Protein 6SYM (pdb70)

GO terms:
  GO:0005829 cytosol (C, IDA)
  GO:0033743 peptide-methionine (R)-S-oxide reductase activity (F, IDA)
  GO:0033745 L-methionine (R)-S-oxide reductase activity (F, IDA)
  GO:0030091 protein repair (P, IDA)
  GO:0006979 response to oxidative stress (P, IGI)
  GO:0030091 protein repair (P, IMP)
  GO:0046686 response to cadmium ion (P, IMP)
  GO:0005506 iron ion binding (F, IDA)
  GO:0008270 zinc ion binding (F, IDA)

Nearest PDB structures (foldseek):
  6sym-assembly2_B  TM=1.002E+00  e=1.057E-27  Escherichia coli K-12
  3cxk-assembly1_A  TM=9.889E-01  e=3.267E-19  unclassified
  6qa0-assembly1_B  TM=9.808E-01  e=1.730E-17  Homo sapiens
  1l1d-assembly2_B  TM=9.786E-01  e=9.085E-17  Neisseria gonorrhoeae
  3hcg-assembly1_D  TM=9.586E-01  e=5.331E-17  Neisseria meningitidis serogroup A

B-factor: mean 38.81, std 15.45, range [18.13, 108.22]

Structure (mmCIF, N/CA/C/O backbone):
data_6SYM
#
_entry.id   6SYM
#
_cell.length_a   53.390
_cell.length_b   56.270
_cell.length_c   85.610
_cell.angle_alpha   90.000
_cell.angle_beta   90.000
_cell.angle_gamma   90.000
#
_symmetry.space_group_name_H-M   'P 21 21 21'
#
loop_
_entity.id
_entity.type
_entity.pdbx_description
1 polymer 'Peptide methionine sulfoxide reductase MsrB'
2 non-polymer 'ZINC ION'
3 water water
#
loop_
_atom_site.group_PDB
_atom_site.id
_atom_site.type_symbol
_atom_site.label_atom_id
_atom_site.label_alt_id
_atom_site.label_comp_id
_atom_site.label_asym_id
_atom_site.label_entity_id
_atom_site.label_seq_id
_atom_site.pdbx_PDB_ins_code
_atom_site.Cartn_x
_atom_site.Cartn_y
_atom_site.Cartn_z
_atom_site.occupancy
_atom_site.B_iso_or_equiv
_atom_site.auth_seq_id
_atom_site.auth_comp_id
_atom_site.auth_asym_id
_atom_site.auth_atom_id
_atom_site.pdbx_PDB_model_num
ATOM 1 N N . ASN A 1 3 ? -19.113 -3.582 17.730 1.00 68.24 3 ASN A N 1
ATOM 2 C CA . ASN A 1 3 ? -19.357 -5.027 17.877 1.00 67.37 3 ASN A CA 1
ATOM 3 C C . ASN A 1 3 ? -20.846 -5.263 18.153 1.00 73.77 3 ASN A C 1
ATOM 4 O O . ASN A 1 3 ? -21.532 -4.391 18.684 1.00 75.47 3 ASN A O 1
ATOM 7 N N . LYS A 1 4 ? -21.342 -6.448 17.781 1.00 78.03 4 LYS A N 1
ATOM 8 C CA . LYS A 1 4 ? -22.743 -6.785 18.006 1.00 83.21 4 LYS A CA 1
ATOM 9 C C . LYS A 1 4 ? -22.895 -7.373 19.407 1.00 85.45 4 LYS A C 1
ATOM 10 O O . LYS A 1 4 ? -23.772 -6.940 20.160 1.00 86.90 4 LYS A O 1
ATOM 29 N N . PRO A 1 5 ? -22.074 -8.352 19.797 1.00 85.87 5 PRO A N 1
ATOM 30 C CA . PRO A 1 5 ? -22.107 -8.827 21.183 1.00 85.28 5 PRO A CA 1
ATOM 31 C C . PRO A 1 5 ? -21.276 -7.924 22.086 1.00 79.44 5 PRO A C 1
ATOM 32 O O . PRO A 1 5 ? -20.518 -7.061 21.633 1.00 80.97 5 PRO A O 1
ATOM 43 N N . SER A 1 6 ? -21.427 -8.147 23.386 1.00 69.96 6 SER A N 1
ATOM 44 C CA . SER A 1 6 ? -20.641 -7.412 24.360 1.00 67.74 6 SER A CA 1
ATOM 45 C C . SER A 1 6 ? -19.161 -7.752 24.200 1.00 68.38 6 SER A C 1
ATOM 46 O O . SER A 1 6 ? -18.790 -8.815 23.684 1.00 61.69 6 SER A O 1
ATOM 54 N N . ALA A 1 7 ? -18.303 -6.825 24.644 1.00 80.96 7 ALA A N 1
ATOM 55 C CA . ALA A 1 7 ? -16.864 -7.082 24.614 1.00 85.47 7 ALA A CA 1
ATOM 56 C C . ALA A 1 7 ? -16.492 -8.275 25.484 1.00 85.06 7 ALA A C 1
ATOM 57 O O . ALA A 1 7 ? -15.481 -8.940 25.221 1.00 86.95 7 ALA A O 1
ATOM 64 N N . GLU A 1 8 ? -17.300 -8.566 26.514 1.00 77.88 8 GLU A N 1
ATOM 65 C CA . GLU A 1 8 ? -17.031 -9.714 27.368 1.00 71.42 8 GLU A CA 1
ATOM 66 C C . GLU A 1 8 ? -17.356 -11.020 26.657 1.00 68.27 8 GLU A C 1
ATOM 67 O O . GLU A 1 8 ? -16.581 -11.987 26.736 1.00 66.57 8 GLU A O 1
ATOM 71 N N . GLU A 1 9 ? -18.497 -11.071 25.960 1.00 70.45 9 GLU A N 1
ATOM 72 C CA . GLU A 1 9 ? -18.855 -12.279 25.219 1.00 68.20 9 GLU A CA 1
ATOM 73 C C . GLU A 1 9 ? -17.856 -12.559 24.103 1.00 63.02 9 GLU A C 1
ATOM 74 O O . GLU A 1 9 ? -17.538 -13.722 23.818 1.00 63.00 9 GLU A O 1
ATOM 78 N N . LEU A 1 10 ? -17.346 -11.504 23.461 1.00 56.69 10 LEU A N 1
ATOM 79 C CA . LEU A 1 10 ? -16.392 -11.692 22.376 1.00 52.99 10 LEU A CA 1
ATOM 80 C C . LEU A 1 10 ? -15.090 -12.297 22.882 1.00 52.86 10 LEU A C 1
ATOM 81 O O . LEU A 1 10 ? -14.578 -13.271 22.309 1.00 48.90 10 LEU A O 1
ATOM 97 N N . LYS A 1 11 ? -14.537 -11.730 23.951 1.00 62.50 11 LYS A N 1
ATOM 98 C CA . LYS A 1 11 ? -13.286 -12.242 24.500 1.00 68.20 11 LYS A CA 1
ATOM 99 C C . LYS A 1 11 ? -13.399 -13.712 24.901 1.00 68.02 11 LYS A C 1
ATOM 100 O O . LYS A 1 11 ? -12.405 -14.445 24.842 1.00 67.23 11 LYS A O 1
ATOM 119 N N . LYS A 1 12 ? -14.595 -14.163 25.292 1.00 66.29 12 LYS A N 1
ATOM 120 C CA . LYS A 1 12 ? -14.772 -15.530 25.755 1.00 63.20 12 LYS A CA 1
ATOM 121 C C . LYS A 1 12 ? -15.119 -16.493 24.632 1.00 60.07 12 LYS A C 1
ATOM 122 O O . LYS A 1 12 ? -14.862 -17.694 24.760 1.00 61.33 12 LYS A O 1
ATOM 126 N N . ASN A 1 13 ? -15.704 -16.004 23.541 1.00 57.53 13 ASN A N 1
ATOM 127 C CA . ASN A 1 13 ? -16.111 -16.870 22.447 1.00 55.10 13 ASN A CA 1
ATOM 128 C C . ASN A 1 13 ? -15.151 -16.862 21.279 1.00 49.74 13 ASN A C 1
ATOM 129 O O . ASN A 1 13 ? -15.131 -17.831 20.510 1.00 49.90 13 ASN A O 1
ATOM 140 N N . LEU A 1 14 ? -14.355 -15.811 21.116 1.00 43.91 14 LEU A N 1
ATOM 141 C CA . LEU A 1 14 ? -13.428 -15.737 19.999 1.00 40.50 14 LEU A CA 1
ATOM 142 C C . LEU A 1 14 ? -12.116 -16.421 20.352 1.00 38.82 14 LEU A C 1
ATOM 143 O O . LEU A 1 14 ? -11.647 -16.330 21.475 1.00 40.48 14 LEU A O 1
ATOM 159 N N . SER A 1 15 ? -11.512 -17.081 19.358 1.00 37.86 15 SER A N 1
ATOM 160 C CA . SER A 1 15 ? -10.167 -17.561 19.495 1.00 36.51 15 SER A CA 1
ATOM 161 C C . SER A 1 15 ? -9.232 -16.369 19.698 1.00 36.39 15 SER A C 1
ATOM 162 O O . SER A 1 15 ? -9.582 -15.212 19.437 1.00 36.63 15 SER A O 1
ATOM 170 N N . GLU A 1 16 ? -8.023 -16.668 20.122 1.00 27.36 16 GLU A N 1
ATOM 171 C CA . GLU A 1 16 ? -7.029 -15.602 20.281 1.00 30.23 16 GLU A CA 1
ATOM 172 C C . GLU A 1 16 ? -6.754 -14.897 18.934 1.00 25.71 16 GLU A C 1
ATOM 173 O O . GLU A 1 16 ? -6.650 -13.657 18.862 1.00 24.73 16 GLU A O 1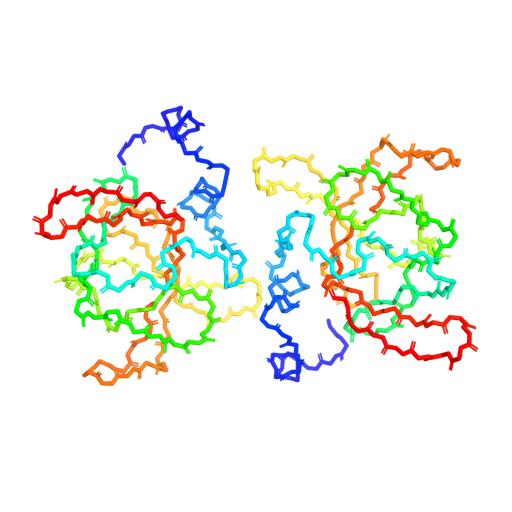
ATOM 185 N N . MET A 1 17 ? -6.621 -15.646 17.857 1.00 24.64 17 MET A N 1
ATOM 186 C CA . MET A 1 17 ? -6.425 -15.049 16.557 1.00 24.21 17 MET A CA 1
ATOM 187 C C . MET A 1 17 ? -7.615 -14.210 16.101 1.00 23.90 17 MET A C 1
ATOM 188 O O . MET A 1 17 ? -7.421 -13.130 15.522 1.00 24.14 17 MET A O 1
ATOM 202 N N . GLN A 1 18 ? -8.842 -14.659 16.388 1.00 24.16 18 GLN A N 1
ATOM 203 C CA . GLN A 1 18 ? -10.010 -13.951 15.896 1.00 25.09 18 GLN A CA 1
ATOM 204 C C . GLN A 1 18 ? -10.181 -12.629 16.644 1.00 24.46 18 GLN A C 1
ATOM 205 O O . GLN A 1 18 ? -10.565 -11.608 16.042 1.00 23.87 18 GLN A O 1
ATOM 219 N N . PHE A 1 19 ? -9.907 -12.618 17.933 1.00 25.95 19 PHE A N 1
ATOM 220 C CA . PHE A 1 19 ? -9.960 -11.354 18.692 1.00 27.18 19 PHE A CA 1
ATOM 221 C C . PHE A 1 19 ? -8.861 -10.405 18.217 1.00 26.19 19 PHE A C 1
ATOM 222 O O . PHE A 1 19 ? -9.098 -9.217 17.984 1.00 25.66 19 PHE A O 1
ATOM 239 N N . TYR A 1 20 ? -7.647 -10.929 18.036 1.00 25.70 20 TYR A N 1
ATOM 240 C CA . TYR A 1 20 ? -6.526 -10.124 17.573 1.00 24.85 20 TYR A CA 1
ATOM 241 C C . TYR A 1 20 ? -6.830 -9.422 16.260 1.00 22.66 20 TYR A C 1
ATOM 242 O O . TYR A 1 20 ? -6.559 -8.210 16.120 1.00 23.00 20 TYR A O 1
ATOM 260 N N . VAL A 1 21 ? -7.366 -10.138 15.297 1.00 22.48 21 VAL A N 1
ATOM 261 C CA . VAL A 1 21 ? -7.689 -9.593 13.975 1.00 23.39 21 VAL A CA 1
ATOM 262 C C . VAL A 1 21 ? -8.865 -8.623 14.057 1.00 23.23 21 VAL A C 1
ATOM 263 O O . VAL A 1 21 ? -8.749 -7.461 13.690 1.00 23.04 21 VAL A O 1
ATOM 276 N N . THR A 1 22 ? -10.020 -9.097 14.528 1.00 23.48 22 THR A N 1
ATOM 277 C CA . THR A 1 22 ? -11.231 -8.296 14.357 1.00 24.38 22 THR A CA 1
ATOM 278 C C . THR A 1 22 ? -11.310 -7.144 15.350 1.00 25.64 22 THR A C 1
ATOM 279 O O . THR A 1 22 ? -11.921 -6.098 15.020 1.00 26.19 22 THR A O 1
ATOM 290 N N . GLN A 1 23 ? -10.729 -7.287 16.525 1.00 26.38 23 GLN A N 1
ATOM 291 C CA . GLN A 1 23 ? -10.877 -6.298 17.595 1.00 28.12 23 GLN A CA 1
ATOM 292 C C . GLN A 1 23 ? -9.634 -5.465 17.789 1.00 29.37 23 GLN A C 1
ATOM 293 O O . GLN A 1 23 ? -9.742 -4.323 18.238 1.00 32.75 23 GLN A O 1
ATOM 307 N N . ASN A 1 24 ? -8.462 -6.004 17.485 1.00 26.86 24 ASN A N 1
ATOM 308 C CA . ASN A 1 24 ? -7.196 -5.332 17.748 1.00 27.86 24 ASN A CA 1
ATOM 309 C C . ASN A 1 24 ? -6.476 -4.944 16.457 1.00 26.98 24 ASN A C 1
ATOM 310 O O . ASN A 1 24 ? -5.262 -4.693 16.483 1.00 26.31 24 ASN A O 1
ATOM 321 N N . HIS A 1 25 ? -7.188 -4.943 15.334 1.00 30.59 25 HIS A N 1
ATOM 322 C CA A HIS A 1 25 ? -6.624 -4.438 14.084 0.58 31.38 25 HIS A CA 1
ATOM 323 C CA B HIS A 1 25 ? -6.669 -4.483 14.045 0.42 31.37 25 HIS A CA 1
ATOM 324 C C . HIS A 1 25 ? -5.444 -5.284 13.615 1.00 28.10 25 HIS A C 1
ATOM 325 O O . HIS A 1 25 ? -4.538 -4.789 12.971 1.00 27.30 25 HIS A O 1
ATOM 352 N N . GLY A 1 26 ? -5.440 -6.552 13.942 1.00 24.54 26 GLY A N 1
ATOM 353 C CA . GLY A 1 26 ? -4.368 -7.443 13.577 1.00 23.63 26 GLY A CA 1
ATOM 354 C C . GLY A 1 26 ? -4.525 -8.067 12.205 1.00 25.35 26 GLY A C 1
ATOM 355 O O . GLY A 1 26 ? -5.568 -7.992 11.527 1.00 26.08 26 GLY A O 1
ATOM 359 N N . THR A 1 27 ? -3.441 -8.696 11.735 1.00 27.48 27 THR A N 1
ATOM 360 C CA . THR A 1 27 ? -3.401 -9.408 10.463 1.00 27.09 27 THR A CA 1
ATOM 361 C C . THR A 1 27 ? -2.981 -10.836 10.737 1.00 25.06 27 THR A C 1
ATOM 362 O O . THR A 1 27 ? -1.935 -11.066 11.364 1.00 24.77 27 THR A O 1
ATOM 373 N N . GLU A 1 28 ? -3.782 -11.800 10.296 1.00 23.48 28 GLU A N 1
ATOM 374 C CA . GLU A 1 28 ? -3.393 -13.205 10.427 1.00 23.18 28 GLU A CA 1
ATOM 375 C C . GLU A 1 28 ? -2.201 -13.490 9.535 1.00 24.16 28 GLU A C 1
ATOM 376 O O . GLU A 1 28 ? -2.017 -12.840 8.502 1.00 25.12 28 GLU A O 1
ATOM 388 N N . PRO A 1 29 ? -1.366 -14.464 9.899 1.00 25.04 29 PRO A N 1
ATOM 389 C CA . PRO A 1 29 ? -0.144 -14.708 9.126 1.00 25.54 29 PRO A CA 1
ATOM 390 C C . PRO A 1 29 ? -0.467 -15.076 7.687 1.00 25.59 29 PRO A C 1
ATOM 391 O O . PRO A 1 29 ? -1.398 -15.854 7.407 1.00 24.63 29 PRO A O 1
ATOM 402 N N . PRO A 1 30 ? 0.294 -14.566 6.731 1.00 24.82 30 PRO A N 1
ATOM 403 C CA . PRO A 1 30 ? 0.002 -14.804 5.335 1.00 24.79 30 PRO A CA 1
ATOM 404 C C . PRO A 1 30 ? 0.010 -16.296 4.989 1.00 24.12 30 PRO A C 1
ATOM 405 O O . PRO A 1 30 ? 0.785 -17.075 5.539 1.00 24.24 30 PRO A O 1
ATOM 416 N N . PHE A 1 31 ? -0.915 -16.666 4.138 1.00 24.56 31 PHE A N 1
ATOM 417 C CA . PHE A 1 31 ? -1.074 -18.006 3.607 1.00 24.66 31 PHE A CA 1
ATOM 418 C C . PHE A 1 31 ? -1.466 -19.032 4.630 1.00 27.73 31 PHE A C 1
ATOM 419 O O . PHE A 1 31 ? -1.263 -20.228 4.394 1.00 31.81 31 PHE A O 1
ATOM 436 N N . THR A 1 32 ? -2.036 -18.612 5.791 1.00 24.79 32 THR A N 1
ATOM 437 C CA . THR A 1 32 ? -2.444 -19.570 6.806 1.00 25.44 32 THR A CA 1
ATOM 438 C C . THR A 1 32 ? -3.925 -19.622 7.043 1.00 23.80 32 THR A C 1
ATOM 439 O O . THR A 1 32 ? -4.390 -20.494 7.789 1.00 24.33 32 THR A O 1
ATOM 450 N N . GLY A 1 33 ? -4.684 -18.740 6.397 1.00 23.47 33 GLY A N 1
ATOM 451 C CA . GLY A 1 33 ? -6.096 -18.675 6.717 1.00 24.68 33 GLY A CA 1
ATOM 452 C C . GLY A 1 33 ? -6.828 -19.948 6.321 1.00 24.83 33 GLY A C 1
ATOM 453 O O . GLY A 1 33 ? -6.623 -20.482 5.237 1.00 24.89 33 GLY A O 1
ATOM 457 N N . ARG A 1 34 ? -7.754 -20.364 7.192 1.00 24.29 34 ARG A N 1
ATOM 458 C CA . ARG A 1 34 ? -8.537 -21.566 6.939 1.00 24.62 34 ARG A CA 1
ATOM 459 C C . ARG A 1 34 ? -9.309 -21.490 5.618 1.00 25.04 34 ARG A C 1
ATOM 460 O O . ARG A 1 34 ? -9.500 -22.531 4.942 1.00 25.72 34 ARG A O 1
ATOM 481 N N . LEU A 1 35 ? -9.903 -20.321 5.314 1.00 23.38 35 LEU A N 1
ATOM 482 C CA . LEU A 1 35 ? -10.699 -20.171 4.115 1.00 23.85 35 LEU A CA 1
ATOM 483 C C . LEU A 1 35 ? -9.933 -19.671 2.903 1.00 23.57 35 LEU A C 1
ATOM 484 O O . LEU A 1 35 ? -10.526 -19.399 1.871 1.00 24.54 35 LEU A O 1
ATOM 500 N N . LEU A 1 36 ? -8.590 -19.595 2.971 1.00 24.72 36 LEU A N 1
ATOM 501 C CA . LEU A 1 36 ? -7.802 -19.093 1.858 1.00 25.90 36 LEU A CA 1
ATOM 502 C C . LEU A 1 36 ? -8.194 -19.758 0.524 1.00 28.13 36 LEU A C 1
ATOM 503 O O . LEU A 1 36 ? -8.416 -19.083 -0.485 1.00 29.49 36 LEU A O 1
ATOM 519 N N . HIS A 1 37 ? -8.266 -21.093 0.494 1.00 28.31 37 HIS A N 1
ATOM 520 C CA . HIS A 1 37 ? -8.487 -21.816 -0.752 1.00 29.69 37 HIS A CA 1
ATOM 521 C C . HIS A 1 37 ? -9.841 -22.485 -0.794 1.00 30.11 37 HIS A C 1
ATOM 522 O O . HIS A 1 37 ? -10.008 -23.452 -1.538 1.00 30.88 37 HIS A O 1
ATOM 536 N N . ASN A 1 38 ? -10.829 -21.944 -0.046 1.00 29.88 38 ASN A N 1
ATOM 537 C CA . ASN A 1 38 ? -12.177 -22.451 -0.137 1.00 29.17 38 ASN A CA 1
ATOM 538 C C . ASN A 1 38 ? -12.757 -22.085 -1.497 1.00 29.59 38 ASN A C 1
ATOM 539 O O . ASN A 1 38 ? -12.661 -20.926 -1.942 1.00 29.73 38 ASN A O 1
ATOM 550 N N . LYS A 1 39 ? -13.388 -23.081 -2.147 1.00 28.96 39 LYS A N 1
ATOM 551 C CA . LYS A 1 39 ? -14.044 -22.857 -3.438 1.00 31.98 39 LYS A CA 1
ATOM 552 C C . LYS A 1 39 ? -15.543 -23.182 -3.414 1.00 29.99 39 LYS A C 1
ATOM 553 O O . LYS A 1 39 ? -16.196 -23.126 -4.467 1.00 30.34 39 LYS A O 1
ATOM 572 N N . ARG A 1 40 ? -16.090 -23.518 -2.250 1.00 29.49 40 ARG A N 1
ATOM 573 C CA . ARG A 1 40 ? -17.483 -23.927 -2.192 1.00 29.03 40 ARG A CA 1
ATOM 574 C C . ARG A 1 40 ? -18.396 -22.724 -2.338 1.00 27.84 40 ARG A C 1
ATOM 575 O O . ARG A 1 40 ? -18.071 -21.603 -1.919 1.00 28.49 40 ARG A O 1
ATOM 596 N N . ASP A 1 41 ? -19.575 -22.980 -2.903 1.00 27.01 41 ASP A N 1
ATOM 597 C CA . ASP A 1 41 ? -20.581 -21.914 -3.014 1.00 27.17 41 ASP A CA 1
ATOM 598 C C . ASP A 1 41 ? -21.148 -21.564 -1.647 1.00 24.95 41 ASP A C 1
ATOM 599 O O . ASP A 1 41 ? -21.426 -22.427 -0.820 1.00 24.82 41 ASP A O 1
ATOM 608 N N . GLY A 1 42 ? -21.294 -20.263 -1.386 1.00 24.12 42 GLY A N 1
ATOM 609 C CA . GLY A 1 42 ? -21.815 -19.817 -0.135 1.00 24.12 42 GLY A CA 1
ATOM 610 C C . GLY A 1 42 ? -21.473 -18.341 0.103 1.00 23.74 42 GLY A C 1
ATOM 611 O O . GLY A 1 42 ? -20.982 -17.663 -0.783 1.00 23.29 42 GLY A O 1
ATOM 615 N N . VAL A 1 43 ? -21.751 -17.916 1.300 1.00 23.56 43 VAL A N 1
ATOM 616 C CA . VAL A 1 43 ? -21.624 -16.501 1.686 1.00 22.68 43 VAL A CA 1
ATOM 617 C C . VAL A 1 43 ? -20.648 -16.388 2.819 1.00 21.21 43 VAL A C 1
ATOM 618 O O . VAL A 1 43 ? -20.674 -17.140 3.805 1.00 20.61 43 VAL A O 1
ATOM 631 N N . TYR A 1 44 ? -19.763 -15.374 2.731 1.00 21.47 44 TYR A N 1
ATOM 632 C CA . TYR A 1 44 ? -18.827 -15.034 3.773 1.00 21.50 44 TYR A CA 1
ATOM 633 C C . TYR A 1 44 ? -19.432 -13.877 4.579 1.00 21.71 44 TYR A C 1
ATOM 634 O O . TYR A 1 44 ? -19.658 -12.792 4.006 1.00 21.78 44 TYR A O 1
ATOM 652 N N . HIS A 1 45 ? -19.794 -14.182 5.830 1.00 22.68 45 HIS A N 1
ATOM 653 C CA . HIS A 1 45 ? -20.390 -13.249 6.764 1.00 23.03 45 HIS A CA 1
ATOM 654 C C . HIS A 1 45 ? -19.365 -12.704 7.726 1.00 23.35 45 HIS A C 1
ATOM 655 O O . HIS A 1 45 ? -18.319 -13.330 7.976 1.00 22.16 45 HIS A O 1
ATOM 669 N N . CYS A 1 46 ? -19.702 -11.560 8.343 1.00 24.15 46 CYS A N 1
ATOM 670 C CA . CYS A 1 46 ? -18.867 -11.059 9.429 1.00 25.17 46 CYS A CA 1
ATOM 671 C C . CYS A 1 46 ? -18.889 -12.039 10.592 1.00 23.58 46 CYS A C 1
ATOM 672 O O . CYS A 1 46 ? -19.984 -12.460 11.052 1.00 23.72 46 CYS A O 1
ATOM 679 N N . LEU A 1 47 ? -17.730 -12.462 11.027 1.00 24.09 47 LEU A N 1
ATOM 680 C CA . LEU A 1 47 ? -17.669 -13.370 12.175 1.00 26.27 47 LEU A CA 1
ATOM 681 C C . LEU A 1 47 ? -18.380 -12.814 13.391 1.00 27.61 47 LEU A C 1
ATOM 682 O O . LEU A 1 47 ? -19.024 -13.554 14.169 1.00 28.69 47 LEU A O 1
ATOM 698 N N . ILE A 1 48 ? -18.313 -11.497 13.592 1.00 28.62 48 ILE A N 1
ATOM 699 C CA . ILE A 1 48 ? -18.798 -10.920 14.832 1.00 29.07 48 ILE A CA 1
ATOM 700 C C . ILE A 1 48 ? -20.311 -10.761 14.821 1.00 30.25 48 ILE A C 1
ATOM 701 O O . ILE A 1 48 ? -20.985 -11.195 15.756 1.00 32.59 48 ILE A O 1
ATOM 717 N N . CYS A 1 49 ? -20.857 -10.149 13.757 1.00 28.47 49 CYS A N 1
ATOM 718 C CA . CYS A 1 49 ? -22.289 -9.794 13.752 1.00 28.48 49 CYS A CA 1
ATOM 719 C C . CYS A 1 49 ? -23.116 -10.569 12.732 1.00 28.58 49 CYS A C 1
ATOM 720 O O . CYS A 1 49 ? -24.351 -10.478 12.763 1.00 28.27 49 CYS A O 1
ATOM 727 N N . ASP A 1 50 ? -22.481 -11.354 11.848 1.00 27.59 50 ASP A N 1
ATOM 728 C CA . ASP A 1 50 ? -23.140 -12.240 10.872 1.00 26.31 50 ASP A CA 1
ATOM 729 C C . ASP A 1 50 ? -23.727 -11.480 9.695 1.00 24.08 50 ASP A C 1
ATOM 730 O O . ASP 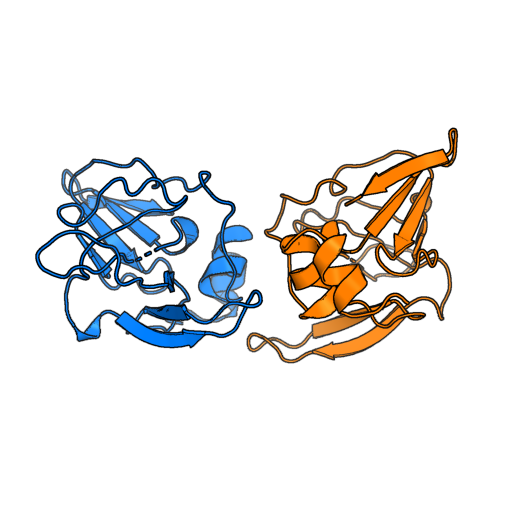A 1 50 ? -24.517 -12.064 8.828 1.00 22.40 50 ASP A O 1
ATOM 739 N N . ALA A 1 51 ? -23.423 -10.194 9.569 1.00 24.91 51 ALA A N 1
ATOM 740 C CA . ALA A 1 51 ? -23.822 -9.492 8.379 1.00 25.08 51 ALA A CA 1
ATOM 741 C C . ALA A 1 51 ? -23.177 -10.131 7.150 1.00 22.67 51 ALA A C 1
ATOM 742 O O . ALA A 1 51 ? -21.982 -10.479 7.185 1.00 21.94 51 ALA A O 1
ATOM 749 N N . PRO A 1 52 ? -23.876 -10.279 6.049 1.00 23.76 52 PRO A N 1
ATOM 750 C CA . PRO A 1 52 ? -23.215 -10.755 4.817 1.00 23.88 52 PRO A CA 1
ATOM 751 C C . PRO A 1 52 ? -22.206 -9.716 4.311 1.00 22.61 52 PRO A C 1
ATOM 752 O O . PRO A 1 52 ? -22.453 -8.517 4.306 1.00 23.72 52 PRO A O 1
ATOM 763 N N . LEU A 1 53 ? -21.060 -10.194 3.866 1.00 20.29 53 LEU A N 1
ATOM 764 C CA . LEU A 1 53 ? -19.998 -9.321 3.385 1.00 20.48 53 LEU A CA 1
ATOM 765 C C . LEU A 1 53 ? -19.605 -9.615 1.958 1.00 20.69 53 LEU A C 1
ATOM 766 O O . LEU A 1 53 ? -19.542 -8.677 1.148 1.00 19.83 53 LEU A O 1
ATOM 782 N N . PHE A 1 54 ? -19.322 -10.919 1.604 1.00 21.90 54 PHE A N 1
ATOM 783 C CA . PHE A 1 54 ? -18.865 -11.295 0.287 1.00 21.56 54 PHE A CA 1
ATOM 784 C C . PHE A 1 54 ? -19.461 -12.620 -0.123 1.00 21.82 54 PHE A C 1
ATOM 785 O O . PHE A 1 54 ? -19.600 -13.516 0.756 1.00 22.26 54 PHE A O 1
ATOM 802 N N . HIS A 1 55 ? -19.856 -12.712 -1.378 1.00 21.65 55 HIS A N 1
ATOM 803 C CA . HIS A 1 55 ? -20.328 -13.992 -1.927 1.00 22.45 55 HIS A CA 1
ATOM 804 C C . HIS A 1 55 ? -19.146 -14.759 -2.555 1.00 22.55 55 HIS A C 1
ATOM 805 O O . HIS A 1 55 ? -18.201 -14.162 -3.089 1.00 23.08 55 HIS A O 1
ATOM 819 N N . SER A 1 56 ? -19.212 -16.069 -2.497 1.00 23.01 56 SER A N 1
ATOM 820 C CA . SER A 1 56 ? -18.174 -16.913 -3.098 1.00 22.54 56 SER A CA 1
ATOM 821 C C . SER A 1 56 ? -17.882 -16.620 -4.575 1.00 24.73 56 SER A C 1
ATOM 822 O O . SER A 1 56 ? -16.748 -16.803 -5.030 1.00 25.88 56 SER A O 1
ATOM 830 N N A GLN A 1 57 ? -18.877 -16.212 -5.345 0.64 24.97 57 GLN A N 1
ATOM 831 N N B GLN A 1 57 ? -18.868 -16.209 -5.352 0.36 25.08 57 GLN A N 1
ATOM 832 C CA A GLN A 1 57 ? -18.683 -15.931 -6.761 0.64 26.34 57 GLN A CA 1
ATOM 833 C CA B GLN A 1 57 ? -18.611 -15.980 -6.767 0.36 26.51 57 GLN A CA 1
ATOM 834 C C A GLN A 1 57 ? -17.696 -14.792 -7.001 0.64 28.26 57 GLN A C 1
ATOM 835 C C B GLN A 1 57 ? -17.703 -14.777 -7.013 0.36 28.19 57 GLN A C 1
ATOM 836 O O A GLN A 1 57 ? -17.071 -14.742 -8.073 0.64 29.39 57 GLN A O 1
ATOM 837 O O B GLN A 1 57 ? -17.166 -14.649 -8.124 0.36 29.43 57 GLN A O 1
ATOM 864 N N . THR A 1 58 ? -17.492 -13.915 -5.996 1.00 26.63 58 THR A N 1
ATOM 865 C CA . THR A 1 58 ? -16.528 -12.812 -6.157 1.00 26.67 58 THR A CA 1
ATOM 866 C C . THR A 1 58 ? -15.148 -13.147 -5.628 1.00 25.01 58 THR A C 1
ATOM 867 O O . THR A 1 58 ? -14.257 -12.329 -5.779 1.00 25.59 58 THR A O 1
ATOM 879 N N . LYS A 1 59 ? -14.965 -14.317 -5.054 1.00 24.71 59 LYS A N 1
ATOM 880 C CA . LYS A 1 59 ? -13.673 -14.760 -4.532 1.00 25.35 59 LYS A CA 1
ATOM 881 C C . LYS A 1 59 ? -12.771 -15.257 -5.658 1.00 26.43 59 LYS A C 1
ATOM 882 O O . LYS A 1 59 ? -13.239 -15.884 -6.635 1.00 27.78 59 LYS A O 1
ATOM 901 N N . TYR A 1 60 ? -11.477 -14.962 -5.554 1.00 26.16 60 TYR A N 1
ATOM 902 C CA . TYR A 1 60 ? -10.531 -15.412 -6.552 1.00 27.56 60 TYR A CA 1
ATOM 903 C C . TYR A 1 60 ? -9.169 -15.563 -5.872 1.00 27.27 60 TYR A C 1
ATOM 904 O O . TYR A 1 60 ? -8.922 -14.994 -4.825 1.00 26.06 60 TYR A O 1
ATOM 922 N N . ASP A 1 61 ? -8.274 -16.316 -6.528 1.00 29.30 61 ASP A N 1
ATOM 923 C CA . ASP A 1 61 ? -6.953 -16.616 -5.969 1.00 33.45 61 ASP A CA 1
ATOM 924 C C . ASP A 1 61 ? -5.943 -15.552 -6.391 1.00 29.31 61 ASP A C 1
ATOM 925 O O . ASP A 1 61 ? -5.331 -15.627 -7.451 1.00 28.64 61 ASP A O 1
ATOM 934 N N . SER A 1 62 ? -5.740 -14.539 -5.521 1.00 28.07 62 SER A N 1
ATOM 935 C CA . SER A 1 62 ? -4.845 -13.457 -5.882 1.00 28.64 62 SER A CA 1
ATOM 936 C C . SER A 1 62 ? -3.389 -13.818 -5.663 1.00 27.37 62 SER A C 1
ATOM 937 O O . SER A 1 62 ? -2.509 -13.156 -6.247 1.00 29.10 62 SER A O 1
ATOM 945 N N . GLY A 1 63 ? -3.126 -14.840 -4.851 1.00 23.96 63 GLY A N 1
ATOM 946 C CA . GLY A 1 63 ? -1.742 -15.108 -4.472 1.00 25.76 63 GLY A CA 1
ATOM 947 C C . GLY A 1 63 ? -1.167 -14.117 -3.491 1.00 27.33 63 GLY A C 1
ATOM 948 O O . GLY A 1 63 ? 0.053 -14.146 -3.240 1.00 28.57 63 GLY A O 1
ATOM 952 N N . CYS A 1 64 ? -1.984 -13.245 -2.898 1.00 28.28 64 CYS A N 1
ATOM 953 C CA . CYS A 1 64 ? -1.409 -12.213 -2.017 1.00 29.23 64 CYS A CA 1
ATOM 954 C C . CYS A 1 64 ? -1.194 -12.677 -0.573 1.00 27.24 64 CYS A C 1
ATOM 955 O O . CYS A 1 64 ? -0.493 -11.995 0.195 1.00 25.63 64 CYS A O 1
ATOM 963 N N . GLY A 1 65 ? -1.852 -13.765 -0.144 1.00 25.28 65 GLY A N 1
ATOM 964 C CA . GLY A 1 65 ? -1.637 -14.262 1.192 1.00 23.34 65 GLY A CA 1
ATOM 965 C C . GLY A 1 65 ? -2.953 -14.528 1.941 1.00 22.37 65 GLY A C 1
ATOM 966 O O . GLY A 1 65 ? -2.945 -15.220 2.936 1.00 23.12 65 GLY A O 1
ATOM 970 N N . TRP A 1 66 ? -4.018 -13.883 1.483 1.00 20.01 66 TRP A N 1
ATOM 971 C CA . TRP A 1 66 ? -5.295 -13.885 2.232 1.00 21.08 66 TRP A CA 1
ATOM 972 C C . TRP A 1 66 ? -6.445 -14.038 1.281 1.00 21.53 66 TRP A C 1
ATOM 973 O O . TRP A 1 66 ? -6.328 -13.748 0.098 1.00 22.67 66 TRP A O 1
ATOM 994 N N . PRO A 1 67 ? -7.615 -14.466 1.803 1.00 21.22 67 PRO A N 1
ATOM 995 C CA . PRO A 1 67 ? -8.813 -14.506 0.964 1.00 21.33 67 PRO A CA 1
ATOM 996 C C . PRO A 1 67 ? -9.051 -13.162 0.264 1.00 22.16 67 PRO A C 1
ATOM 997 O O . PRO A 1 67 ? -8.977 -12.075 0.919 1.00 23.35 67 PRO A O 1
ATOM 1008 N N . SER A 1 68 ? -9.365 -13.238 -1.017 1.00 21.48 68 SER A N 1
ATOM 1009 C CA . SER A 1 68 ? -9.504 -12.059 -1.865 1.00 22.52 68 SER A CA 1
ATOM 1010 C C . SER A 1 68 ? -10.798 -12.123 -2.614 1.00 22.74 68 SER A C 1
ATOM 1011 O O . SER A 1 68 ? -11.119 -13.164 -3.184 1.00 21.97 68 SER A O 1
ATOM 1019 N N . PHE A 1 69 ? -11.442 -10.958 -2.737 1.00 23.93 69 PHE A N 1
ATOM 1020 C CA . PHE A 1 69 ? -12.736 -10.820 -3.404 1.00 23.75 69 PHE A CA 1
ATOM 1021 C C . PHE A 1 69 ? -12.687 -9.522 -4.211 1.00 22.89 69 PHE A C 1
ATOM 1022 O O . PHE A 1 69 ? -12.020 -8.561 -3.823 1.00 23.29 69 PHE A O 1
ATOM 1039 N N . TYR A 1 70 ? -13.451 -9.469 -5.277 1.00 22.68 70 TYR A N 1
ATOM 1040 C CA . TYR A 1 70 ? -13.443 -8.272 -6.115 1.00 24.11 70 TYR A CA 1
ATOM 1041 C C . TYR A 1 70 ? -14.577 -7.315 -5.791 1.00 23.99 70 TYR A C 1
ATOM 1042 O O . TYR A 1 70 ? -14.541 -6.191 -6.264 1.00 25.07 70 TYR A O 1
ATOM 1060 N N . GLU A 1 71 ? -15.548 -7.707 -4.983 1.00 23.41 71 GLU A N 1
ATOM 1061 C CA . GLU A 1 71 ? -16.588 -6.778 -4.570 1.00 27.13 71 GLU A CA 1
ATOM 1062 C C . GLU A 1 71 ? -17.335 -7.339 -3.374 1.00 25.95 71 GLU A C 1
ATOM 1063 O O . GLU A 1 71 ? -17.476 -8.584 -3.250 1.00 25.97 71 GLU A O 1
ATOM 1075 N N . PRO A 1 72 ? -17.893 -6.470 -2.515 1.00 25.86 72 PRO A N 1
ATOM 1076 C CA . PRO A 1 72 ? -18.819 -6.918 -1.452 1.00 23.72 72 PRO A CA 1
ATOM 1077 C C . PRO A 1 72 ? -20.263 -7.004 -1.922 1.00 23.82 72 PRO A C 1
ATOM 1078 O O . PRO A 1 72 ? -20.596 -6.625 -3.028 1.00 24.48 72 PRO A O 1
ATOM 1089 N N . VAL A 1 73 ? -21.109 -7.581 -1.052 1.00 25.64 73 VAL A N 1
ATOM 1090 C CA . VAL A 1 73 ? -22.476 -7.830 -1.450 1.00 27.59 73 VAL A CA 1
ATOM 1091 C C . VAL A 1 73 ? -23.258 -6.551 -1.637 1.00 30.27 73 VAL A C 1
ATOM 1092 O O . VAL A 1 73 ? -24.228 -6.529 -2.365 1.00 30.06 73 VAL A O 1
ATOM 1105 N N . SER A 1 74 ? -22.842 -5.456 -0.990 1.00 30.82 74 SER A N 1
ATOM 1106 C CA . SER A 1 74 ? -23.538 -4.189 -1.181 1.00 31.59 74 SER A CA 1
ATOM 1107 C C . SER A 1 74 ? -22.580 -3.067 -0.829 1.00 31.69 74 SER A C 1
ATOM 1108 O O . SER A 1 74 ? -21.627 -3.274 -0.095 1.00 29.32 74 SER A O 1
ATOM 1116 N N . GLU A 1 75 ? -22.938 -1.867 -1.277 1.00 37.98 75 GLU A N 1
ATOM 1117 C CA . GLU A 1 75 ? -22.102 -0.691 -1.000 1.00 42.79 75 GLU A CA 1
ATOM 1118 C C . GLU A 1 75 ? -21.972 -0.419 0.488 1.00 43.38 75 GLU A C 1
ATOM 1119 O O . GLU A 1 75 ? -20.860 -0.127 0.983 1.00 48.39 75 GLU A O 1
ATOM 1123 N N . GLU A 1 76 ? -23.059 -0.565 1.237 1.00 36.42 76 GLU A N 1
ATOM 1124 C CA . GLU A 1 76 ? -23.051 -0.254 2.647 1.00 32.85 76 GLU A CA 1
ATOM 1125 C C . GLU A 1 76 ? -22.446 -1.349 3.517 1.00 30.79 76 GLU A C 1
ATOM 1126 O O . GLU A 1 76 ? -22.324 -1.162 4.736 1.00 31.61 76 GLU A O 1
ATOM 1130 N N . SER A 1 77 ? -22.076 -2.481 2.937 1.00 28.09 77 SER A N 1
ATOM 1131 C CA . SER A 1 77 ? -21.568 -3.579 3.736 1.00 28.15 77 SER A CA 1
ATOM 1132 C C . SER A 1 77 ? -20.233 -3.249 4.371 1.00 26.84 77 SER A C 1
ATOM 1133 O O . SER A 1 77 ? -19.888 -3.841 5.388 1.00 26.53 77 SER A O 1
ATOM 1141 N N . ILE A 1 78 ? -19.434 -2.384 3.722 1.00 26.69 78 ILE A N 1
ATOM 1142 C CA . ILE A 1 78 ? -18.067 -2.146 4.079 1.00 25.74 78 ILE A CA 1
ATOM 1143 C C . ILE A 1 78 ? -17.898 -0.681 4.477 1.00 24.69 78 ILE A C 1
ATOM 1144 O O . ILE A 1 78 ? -18.499 0.224 3.846 1.00 25.00 78 ILE A O 1
ATOM 1160 N N . ARG A 1 79 ? -17.056 -0.456 5.459 1.00 24.31 79 ARG A N 1
ATOM 1161 C CA . ARG A 1 79 ? -16.586 0.870 5.884 1.00 26.92 79 ARG A CA 1
ATOM 1162 C C . ARG A 1 79 ? -15.117 1.020 5.505 1.00 28.23 79 ARG A C 1
ATOM 1163 O O . ARG A 1 79 ? -14.330 0.117 5.729 1.00 27.60 79 ARG A O 1
ATOM 1184 N N . TYR A 1 80 ? -14.752 2.174 4.937 1.00 30.54 80 TYR A N 1
ATOM 1185 C CA . TYR A 1 80 ? -13.406 2.407 4.431 1.00 29.88 80 TYR A CA 1
ATOM 1186 C C . TYR A 1 80 ? -12.715 3.468 5.278 1.00 29.63 80 TYR A C 1
ATOM 1187 O O . TYR A 1 80 ? -13.304 4.536 5.545 1.00 30.88 80 TYR A O 1
ATOM 1205 N N . ILE A 1 81 ? -11.496 3.182 5.699 1.00 27.85 81 ILE A N 1
ATOM 1206 C CA . ILE A 1 81 ? -10.735 4.071 6.599 1.00 31.45 81 ILE A CA 1
ATOM 1207 C C . ILE A 1 81 ? -9.303 4.154 6.076 1.00 28.93 81 ILE A C 1
ATOM 1208 O O . ILE A 1 81 ? -8.732 3.162 5.650 1.00 28.15 81 ILE A O 1
ATOM 1224 N N . LYS A 1 82 ? -8.719 5.354 6.126 1.00 29.08 82 LYS A N 1
ATOM 1225 C CA . LYS A 1 82 ? -7.299 5.496 5.838 1.00 31.90 82 LYS A CA 1
ATOM 1226 C C . LYS A 1 82 ? -6.438 4.838 6.918 1.00 28.54 82 LYS A C 1
ATOM 1227 O O . LYS A 1 82 ? -6.605 5.058 8.104 1.00 28.00 82 LYS A O 1
ATOM 1246 N N . ASP A 1 83 ? -5.484 4.019 6.501 1.00 27.96 83 ASP A N 1
ATOM 1247 C CA . ASP A 1 83 ? -4.682 3.221 7.418 1.00 28.56 83 ASP A CA 1
ATOM 1248 C C . ASP A 1 83 ? -3.200 3.444 7.116 1.00 28.07 83 ASP A C 1
ATOM 1249 O O . ASP A 1 83 ? -2.750 3.139 6.022 1.00 27.05 83 ASP A O 1
ATOM 1258 N N . LEU A 1 84 ? -2.472 3.986 8.088 1.00 31.98 84 LEU A N 1
ATOM 1259 C CA . LEU A 1 84 ? -1.053 4.241 7.953 1.00 35.19 84 LEU A CA 1
ATOM 1260 C C . LEU A 1 84 ? -0.212 3.235 8.732 1.00 34.71 84 LEU A C 1
ATOM 1261 O O . LEU A 1 84 ? 0.970 3.480 8.959 1.00 35.89 84 LEU A O 1
ATOM 1277 N N . SER A 1 85 ? -0.793 2.117 9.158 1.00 32.35 85 SER A N 1
ATOM 1278 C CA . SER A 1 85 ? -0.073 1.141 9.951 1.00 32.44 85 SER A CA 1
ATOM 1279 C C . SER A 1 85 ? 0.958 0.414 9.089 1.00 31.82 85 SER A C 1
ATOM 1280 O O . SER A 1 85 ? 0.866 0.379 7.845 1.00 30.63 85 SER A O 1
ATOM 1288 N N . HIS A 1 86 ? 1.982 -0.137 9.772 1.00 32.53 86 HIS A N 1
ATOM 1289 C CA . HIS A 1 86 ? 2.967 -0.985 9.143 1.00 31.58 86 HIS A CA 1
ATOM 1290 C C . HIS A 1 86 ? 3.822 -0.219 8.145 1.00 31.99 86 HIS A C 1
ATOM 1291 O O . HIS A 1 86 ? 4.280 -0.779 7.150 1.00 30.48 86 HIS A O 1
ATOM 1305 N N . GLY A 1 87 ? 4.036 1.070 8.407 1.00 35.20 87 GLY A N 1
ATOM 1306 C CA . GLY A 1 87 ? 4.781 1.891 7.499 1.00 37.69 87 GLY A CA 1
ATOM 1307 C C . GLY A 1 87 ? 4.260 1.937 6.085 1.00 38.26 87 GLY A C 1
ATOM 1308 O O . GLY A 1 87 ? 5.019 2.166 5.146 1.00 38.93 87 GLY A O 1
ATOM 1312 N N . MET A 1 88 ? 2.960 1.735 5.906 1.00 37.06 88 MET A N 1
ATOM 1313 C CA . MET A 1 88 ? 2.344 1.776 4.609 1.00 33.99 88 MET A CA 1
ATOM 1314 C C . MET A 1 88 ? 1.158 2.725 4.644 1.00 31.10 88 MET A C 1
ATOM 1315 O O . MET A 1 88 ? 0.677 3.080 5.708 1.00 32.15 88 MET A O 1
ATOM 1329 N N . GLN A 1 89 ? 0.689 3.104 3.468 1.00 28.31 89 GLN A N 1
ATOM 1330 C CA . GLN A 1 89 ? -0.539 3.863 3.305 1.00 28.69 89 GLN A CA 1
ATOM 1331 C C . GLN A 1 89 ? -1.537 3.032 2.530 1.00 25.52 89 GLN A C 1
ATOM 1332 O O . GLN A 1 89 ? -1.342 2.746 1.345 1.00 24.02 89 GLN A O 1
ATOM 1346 N N . ARG A 1 90 ? -2.624 2.637 3.202 1.00 25.49 90 ARG A N 1
ATOM 1347 C CA . ARG A 1 90 ? -3.609 1.718 2.606 1.00 24.07 90 ARG A CA 1
ATOM 1348 C C . ARG A 1 90 ? -4.987 2.187 2.979 1.00 24.49 90 ARG A C 1
ATOM 1349 O O . ARG A 1 90 ? -5.139 3.091 3.802 1.00 25.56 90 ARG A O 1
ATOM 1370 N N . ILE A 1 91 ? -6.006 1.507 2.419 1.00 23.52 91 ILE A N 1
ATOM 1371 C CA . ILE A 1 91 ? -7.379 1.756 2.807 1.00 24.99 91 ILE A CA 1
ATOM 1372 C C . ILE A 1 91 ? -7.828 0.497 3.577 1.00 23.91 91 ILE A C 1
ATOM 1373 O O . ILE A 1 91 ? -7.840 -0.599 2.989 1.00 24.27 91 ILE A O 1
ATOM 1389 N N . GLU A 1 92 ? -8.115 0.673 4.842 1.00 24.40 92 GLU A N 1
ATOM 1390 C CA . GLU A 1 92 ? -8.627 -0.402 5.704 1.00 25.30 92 GLU A CA 1
ATOM 1391 C C . GLU A 1 92 ? -10.111 -0.599 5.428 1.00 25.75 92 GLU A C 1
ATOM 1392 O O . GLU A 1 92 ? -10.850 0.378 5.215 1.00 26.24 92 GLU A O 1
ATOM 1404 N N . ILE A 1 93 ? -10.536 -1.858 5.436 1.00 25.41 93 ILE A N 1
ATOM 1405 C CA . ILE A 1 93 ? -11.945 -2.191 5.321 1.00 24.42 93 ILE A CA 1
ATOM 1406 C C . ILE A 1 93 ? -12.413 -2.779 6.634 1.00 23.34 93 ILE A C 1
ATOM 1407 O O . ILE A 1 93 ? -11.755 -3.648 7.246 1.00 23.51 93 ILE A O 1
ATOM 1423 N N . ARG A 1 94 ? -13.579 -2.313 7.102 1.00 21.37 94 ARG A N 1
ATOM 1424 C CA . ARG A 1 94 ? -14.213 -2.832 8.290 1.00 22.82 94 ARG A CA 1
ATOM 1425 C C . ARG A 1 94 ? -15.653 -3.195 7.970 1.00 23.13 94 ARG A C 1
ATOM 1426 O O . ARG A 1 94 ? -16.232 -2.675 7.013 1.00 24.26 94 ARG A O 1
ATOM 1447 N N . CYS A 1 95 ? -16.207 -4.039 8.785 1.00 24.33 95 CYS A N 1
ATOM 1448 C CA . CYS A 1 95 ? -17.610 -4.406 8.669 1.00 24.38 95 CYS A CA 1
ATOM 1449 C C . CYS A 1 95 ? -18.442 -3.152 8.862 1.00 22.85 95 CYS A C 1
ATOM 1450 O O . CYS A 1 95 ? -18.302 -2.473 9.856 1.00 23.56 95 CYS A O 1
ATOM 1457 N N . GLY A 1 96 ? -19.296 -2.860 7.884 1.00 23.19 96 GLY A N 1
ATOM 1458 C CA . GLY A 1 96 ? -20.138 -1.648 7.980 1.00 25.87 96 GLY A CA 1
ATOM 1459 C C . GLY A 1 96 ? -21.135 -1.687 9.122 1.00 28.66 96 GLY A C 1
ATOM 1460 O O . GLY A 1 96 ? -21.636 -0.646 9.531 1.00 29.98 96 GLY A O 1
ATOM 1464 N N . ASN A 1 97 ? -21.428 -2.853 9.658 1.00 30.68 97 ASN A N 1
ATOM 1465 C CA . ASN A 1 97 ? -22.472 -2.980 10.675 1.00 32.65 97 ASN A CA 1
ATOM 1466 C C . ASN A 1 97 ? -21.914 -2.935 12.091 1.00 32.49 97 ASN A C 1
ATOM 1467 O O . ASN A 1 97 ? -22.526 -2.324 12.966 1.00 33.16 97 ASN A O 1
ATOM 1478 N N . CYS A 1 98 ? -20.749 -3.565 12.349 1.00 30.63 98 CYS A N 1
ATOM 1479 C CA . CYS A 1 98 ? -20.228 -3.645 13.697 1.00 30.07 98 CYS A CA 1
ATOM 1480 C C . CYS A 1 98 ? -18.809 -3.118 13.832 1.00 29.27 98 CYS A C 1
ATOM 1481 O O . CYS A 1 98 ? -18.278 -3.098 14.952 1.00 31.11 98 CYS A O 1
ATOM 1488 N N . ASP A 1 99 ? -18.168 -2.746 12.730 1.00 26.97 99 ASP A N 1
ATOM 1489 C CA . ASP A 1 99 ? -16.847 -2.124 12.697 1.00 26.13 99 ASP A CA 1
ATOM 1490 C C . ASP A 1 99 ? -15.716 -3.114 12.952 1.00 24.14 99 ASP A C 1
ATOM 1491 O O . ASP A 1 99 ? -14.554 -2.667 13.150 1.00 25.12 99 ASP A O 1
ATOM 1500 N N . ALA A 1 100 ? -15.954 -4.392 12.880 1.00 24.41 100 ALA A N 1
ATOM 1501 C CA . ALA A 1 100 ? -14.897 -5.392 12.998 1.00 25.45 100 ALA A CA 1
ATOM 1502 C C . ALA A 1 100 ? -13.865 -5.122 11.897 1.00 24.22 100 ALA A C 1
ATOM 1503 O O . ALA A 1 100 ? -14.211 -4.839 10.764 1.00 23.26 100 ALA A O 1
ATOM 1510 N N . HIS A 1 101 ? -12.569 -5.263 12.242 1.00 23.67 101 HIS A N 1
ATOM 1511 C CA . HIS A 1 101 ? -11.547 -5.130 11.245 1.00 23.24 101 HIS A CA 1
ATOM 1512 C C . HIS A 1 101 ? -11.528 -6.339 10.310 1.00 23.85 101 HIS A C 1
ATOM 1513 O O . HIS A 1 101 ? -11.526 -7.474 10.777 1.00 24.40 101 HIS A O 1
ATOM 1527 N N . LEU A 1 102 ? -11.456 -6.069 9.005 1.00 23.68 102 LEU A N 1
ATOM 1528 C CA . LEU A 1 102 ? -11.526 -7.130 7.976 1.00 23.00 102 LEU A CA 1
ATOM 1529 C C . LEU A 1 102 ? -10.248 -7.272 7.218 1.00 23.13 102 LEU A C 1
ATOM 1530 O O . LEU A 1 102 ? -9.810 -8.398 6.955 1.00 24.13 102 LEU A O 1
ATOM 1546 N N . GLY A 1 103 ? -9.585 -6.180 6.872 1.00 22.81 103 GLY A N 1
ATOM 1547 C CA . GLY A 1 103 ? -8.474 -6.219 5.998 1.00 21.43 103 GLY A CA 1
ATOM 1548 C C . GLY A 1 103 ? -8.287 -4.902 5.303 1.00 22.28 103 GLY A C 1
ATOM 1549 O O . GLY A 1 103 ? -8.511 -3.861 5.964 1.00 22.30 103 GLY A O 1
ATOM 1553 N N . HIS A 1 104 ? -7.915 -4.934 4.025 1.00 23.78 104 HIS A N 1
ATOM 1554 C CA . HIS A 1 104 ? -7.714 -3.725 3.217 1.00 25.45 104 HIS A CA 1
ATOM 1555 C C . HIS A 1 104 ? -8.253 -3.936 1.799 1.00 25.93 104 HIS A C 1
ATOM 1556 O O . HIS A 1 104 ? -8.461 -5.063 1.333 1.00 27.50 104 HIS A O 1
ATOM 1571 N N . VAL A 1 105 ? -8.442 -2.830 1.075 1.00 24.15 105 VAL A N 1
ATOM 1572 C CA . VAL A 1 105 ? -8.860 -2.896 -0.311 1.00 25.02 105 VAL A CA 1
ATOM 1573 C C . VAL A 1 105 ? -7.798 -2.225 -1.163 1.00 27.88 105 VAL A C 1
ATOM 1574 O O . VAL A 1 105 ? -7.204 -1.204 -0.769 1.00 28.94 105 VAL A O 1
ATOM 1587 N N . PHE A 1 106 ? -7.516 -2.827 -2.307 1.00 28.76 106 PHE A N 1
ATOM 1588 C CA . PHE A 1 106 ? -6.427 -2.423 -3.195 1.00 29.80 106 PHE A CA 1
ATOM 1589 C C . PHE A 1 106 ? -6.936 -2.247 -4.609 1.00 32.02 106 PHE A C 1
ATOM 1590 O O . PHE A 1 106 ? -7.909 -2.884 -5.017 1.00 30.05 106 PHE A O 1
ATOM 1607 N N . PRO A 1 107 ? -6.268 -1.398 -5.412 1.00 38.67 107 PRO A N 1
ATOM 1608 C CA . PRO A 1 107 ? -6.752 -1.131 -6.764 1.00 41.36 107 PRO A CA 1
ATOM 1609 C C . PRO A 1 107 ? -6.178 -2.049 -7.839 1.00 41.43 107 PRO A C 1
ATOM 1610 O O . PRO A 1 107 ? -6.100 -1.660 -9.005 1.00 44.57 107 PRO A O 1
ATOM 1621 N N . ASP A 1 108 ? -5.768 -3.253 -7.480 1.00 36.21 108 ASP A N 1
ATOM 1622 C CA . ASP A 1 108 ? -5.104 -4.173 -8.392 1.00 37.42 108 ASP A CA 1
ATOM 1623 C C . ASP A 1 108 ? -5.935 -5.429 -8.633 1.00 34.89 108 ASP A C 1
ATOM 1624 O O . ASP A 1 108 ? -5.397 -6.498 -8.969 1.00 33.71 108 ASP A O 1
ATOM 1633 N N . GLY A 1 109 ? -7.236 -5.323 -8.463 1.00 35.77 109 GLY A N 1
ATOM 1634 C CA . GLY A 1 109 ? -8.118 -6.452 -8.656 1.00 34.96 109 GLY A CA 1
ATOM 1635 C C . GLY A 1 109 ? -8.594 -6.611 -10.083 1.00 33.66 109 GLY A C 1
ATOM 1636 O O . GLY A 1 109 ? -8.305 -5.799 -10.978 1.00 33.14 109 GLY A O 1
ATOM 1640 N N . PRO A 1 110 ? -9.371 -7.662 -10.323 1.00 32.05 110 PRO A N 1
ATOM 1641 C CA . PRO A 1 110 ? -9.840 -7.937 -11.686 1.00 34.33 110 PRO A CA 1
ATOM 1642 C C . PRO A 1 110 ? -11.048 -7.083 -12.029 1.00 38.12 110 PRO A C 1
ATOM 1643 O O . PRO A 1 110 ? -11.596 -6.365 -11.195 1.00 37.21 110 PRO A O 1
ATOM 1654 N N . GLN A 1 111 ? -11.446 -7.160 -13.311 1.00 43.50 111 GLN A N 1
ATOM 1655 C CA A GLN A 1 111 ? -12.667 -6.498 -13.744 0.50 45.85 111 GLN A CA 1
ATOM 1656 C CA B GLN A 1 111 ? -12.667 -6.498 -13.744 0.50 45.85 111 GLN A CA 1
ATOM 1657 C C . GLN A 1 111 ? -13.878 -7.153 -13.077 1.00 47.48 111 GLN A C 1
ATOM 1658 O O . GLN A 1 111 ? -13.828 -8.317 -12.682 1.00 45.96 111 GLN A O 1
ATOM 1665 N N . PRO A 1 112 ? -15.000 -6.413 -12.944 1.00 55.46 112 PRO A N 1
ATOM 1666 C CA . PRO A 1 112 ? -15.225 -5.032 -13.409 1.00 56.80 112 PRO A CA 1
ATOM 1667 C C . PRO A 1 112 ? -14.786 -3.954 -12.432 1.00 50.22 112 PRO A C 1
ATOM 1668 O O . PRO A 1 112 ? -14.601 -2.802 -12.846 1.00 48.77 112 PRO A O 1
ATOM 1679 N N . THR A 1 113 ? -14.597 -4.318 -11.157 1.00 42.58 113 THR A N 1
ATOM 1680 C CA . THR A 1 113 ? -14.311 -3.300 -10.155 1.00 37.74 113 THR A CA 1
ATOM 1681 C C . THR A 1 113 ? -12.863 -2.835 -10.204 1.00 35.94 113 THR A C 1
ATOM 1682 O O . THR A 1 113 ? -12.580 -1.703 -9.834 1.00 35.84 113 THR A O 1
ATOM 1693 N N . GLY A 1 114 ? -11.945 -3.704 -10.620 1.00 35.60 114 GLY A N 1
ATOM 1694 C CA . GLY A 1 114 ? -10.538 -3.423 -10.449 1.00 35.79 114 GLY A CA 1
ATOM 1695 C C . GLY A 1 114 ? -10.087 -3.354 -9.014 1.00 35.21 114 GLY A C 1
ATOM 1696 O O . GLY A 1 114 ? -9.005 -2.847 -8.733 1.00 34.83 114 GLY A O 1
ATOM 1700 N N . GLU A 1 115 ? -10.894 -3.870 -8.077 1.00 34.32 115 GLU A N 1
ATOM 1701 C CA . GLU A 1 115 ? -10.611 -3.782 -6.654 1.00 36.00 115 GLU A CA 1
ATOM 1702 C C . GLU A 1 115 ? -10.271 -5.159 -6.100 1.00 29.15 115 GLU A C 1
ATOM 1703 O O . GLU A 1 115 ? -10.886 -6.146 -6.495 1.00 26.97 115 GLU A O 1
ATOM 1715 N N . ARG A 1 116 ? -9.258 -5.220 -5.258 1.00 27.64 116 ARG A N 1
ATOM 1716 C CA . ARG A 1 116 ? -8.973 -6.436 -4.495 1.00 26.86 116 ARG A CA 1
ATOM 1717 C C . ARG A 1 116 ? -9.315 -6.192 -3.027 1.00 26.45 116 ARG A C 1
ATOM 1718 O O . ARG A 1 116 ? -8.669 -5.377 -2.335 1.00 26.88 116 ARG A O 1
ATOM 1739 N N . TYR A 1 117 ? -10.345 -6.889 -2.525 1.00 24.75 117 TYR A N 1
ATOM 1740 C CA . TYR A 1 117 ? -10.644 -6.856 -1.122 1.00 23.88 117 TYR A CA 1
ATOM 1741 C C . TYR A 1 117 ? -9.896 -7.977 -0.364 1.00 23.47 117 TYR A C 1
ATOM 1742 O O . TYR A 1 117 ? -10.272 -9.153 -0.650 1.00 24.74 117 TYR A O 1
ATOM 1780 N N . VAL A 1 119 ? -8.864 -9.979 2.742 1.00 30.15 119 VAL A N 1
ATOM 1781 C CA . VAL A 1 119 ? -9.668 -10.177 3.973 1.00 29.02 119 VAL A CA 1
ATOM 1782 C C . VAL A 1 119 ? -9.114 -11.353 4.768 1.00 24.15 119 VAL A C 1
ATOM 1783 O O . VAL A 1 119 ? -8.860 -12.451 4.162 1.00 20.76 119 VAL A O 1
ATOM 1796 N N . ASN A 1 120 ? -8.917 -11.104 6.052 1.00 23.13 120 ASN A N 1
ATOM 1797 C CA . ASN A 1 120 ? -8.482 -12.165 6.978 1.00 20.76 120 ASN A CA 1
ATOM 1798 C C . ASN A 1 120 ? -9.537 -13.241 7.032 1.00 20.85 120 ASN A C 1
ATOM 1799 O O . ASN A 1 120 ? -10.691 -12.960 7.317 1.00 22.72 120 ASN A O 1
ATOM 1810 N N . SER A 1 121 ? -9.122 -14.495 6.827 1.00 21.48 121 SER A N 1
ATOM 1811 C CA . SER A 1 121 ? -10.030 -15.600 7.103 1.00 23.07 121 SER A CA 1
ATOM 1812 C C . SER A 1 121 ? -10.594 -15.485 8.507 1.00 23.55 121 SER A C 1
ATOM 1813 O O . SER A 1 121 ? -11.765 -15.782 8.736 1.00 22.02 121 SER A O 1
ATOM 1821 N N . ALA A 1 122 ? -9.782 -15.084 9.487 1.00 25.44 122 ALA A N 1
ATOM 1822 C CA . ALA A 1 122 ? -10.222 -15.001 10.884 1.00 25.88 122 ALA A CA 1
ATOM 1823 C C . ALA A 1 122 ? -11.352 -13.990 11.121 1.00 24.23 122 ALA A C 1
ATOM 1824 O O . ALA A 1 122 ? -11.936 -14.051 12.190 1.00 24.73 122 ALA A O 1
ATOM 1831 N N . SER A 1 123 ? -11.674 -13.120 10.148 1.00 21.17 123 SER A N 1
ATOM 1832 C CA . SER A 1 123 ? -12.716 -12.134 10.287 1.00 22.44 123 SER A CA 1
ATOM 1833 C C . SER A 1 123 ? -14.040 -12.663 9.757 1.00 21.57 123 SER A C 1
ATOM 1834 O O . SER A 1 123 ? -15.040 -11.966 9.889 1.00 22.99 123 SER A O 1
ATOM 1842 N N . LEU A 1 124 ? -14.052 -13.849 9.195 1.00 20.40 124 LEU A N 1
ATOM 1843 C CA . LEU A 1 124 ? -15.217 -14.328 8.432 1.00 22.33 124 LEU A CA 1
ATOM 1844 C C . LEU A 1 124 ? -15.795 -15.589 8.995 1.00 23.62 124 LEU A C 1
ATOM 1845 O O . LEU A 1 124 ? -15.135 -16.368 9.615 1.00 24.27 124 LEU A O 1
ATOM 1861 N N . ARG A 1 125 ? -17.113 -15.754 8.754 1.00 23.18 125 ARG A N 1
ATOM 1862 C CA . ARG A 1 125 ? -17.819 -16.999 8.951 1.00 24.77 125 ARG A CA 1
ATOM 1863 C C . ARG A 1 125 ? -18.364 -17.365 7.589 1.00 24.95 125 ARG A C 1
ATOM 1864 O O . ARG A 1 125 ? -19.037 -16.561 6.944 1.00 26.71 125 ARG A O 1
ATOM 1885 N N . PHE A 1 126 ? -18.063 -18.563 7.120 1.00 23.54 126 PHE A N 1
ATOM 1886 C CA . PHE A 1 126 ? -18.556 -19.031 5.818 1.00 21.64 126 PHE A CA 1
ATOM 1887 C C . PHE A 1 126 ? -19.780 -19.901 6.016 1.00 21.87 126 PHE A C 1
ATOM 1888 O O . PHE A 1 126 ? -19.737 -20.886 6.783 1.00 22.16 126 PHE A O 1
ATOM 1905 N N . THR A 1 127 ? -20.845 -19.564 5.323 1.00 23.55 127 THR A N 1
ATOM 1906 C CA . THR A 1 127 ? -22.093 -20.295 5.380 1.00 26.10 127 THR A CA 1
ATOM 1907 C C . THR A 1 127 ? -22.257 -21.000 4.045 1.00 26.17 127 THR A C 1
ATOM 1908 O O . THR A 1 127 ? -22.385 -20.370 2.993 1.00 25.36 127 THR A O 1
ATOM 1919 N N . ASP A 1 128 ? -22.269 -22.339 4.087 1.00 27.50 128 ASP A N 1
ATOM 1920 C CA . ASP A 1 128 ? -22.203 -23.142 2.891 1.00 28.89 128 ASP A CA 1
ATOM 1921 C C . ASP A 1 128 ? -23.561 -23.130 2.173 1.00 27.27 128 ASP A C 1
ATOM 1922 O O . ASP A 1 128 ? -24.603 -23.363 2.803 1.00 26.37 128 ASP A O 1
ATOM 1931 N N . GLY A 1 129 ? -23.519 -22.910 0.867 1.00 27.73 129 GLY A N 1
ATOM 1932 C CA . GLY A 1 129 ? -24.740 -22.842 0.066 1.00 27.18 129 GLY A CA 1
ATOM 1933 C C . GLY A 1 129 ? -25.445 -24.177 -0.103 1.00 26.96 129 GLY A C 1
ATOM 1934 O O . GLY A 1 129 ? -26.591 -24.189 -0.545 1.00 27.08 129 GLY A O 1
ATOM 1938 N N . GLU A 1 130 ? -24.796 -25.292 0.192 1.00 24.26 130 GLU A N 1
ATOM 1939 C CA . GLU A 1 130 ? -25.492 -26.565 0.012 1.00 25.53 130 GLU A CA 1
ATOM 1940 C C . GLU A 1 130 ? -26.474 -26.862 1.129 1.00 29.16 130 GLU A C 1
ATOM 1941 O O . GLU A 1 130 ? -27.507 -27.496 0.875 1.00 30.25 130 GLU A O 1
ATOM 1953 N N . ASN A 1 131 ? -26.201 -26.453 2.334 1.00 34.70 131 ASN A N 1
ATOM 1954 C CA . ASN A 1 131 ? -26.972 -26.875 3.490 1.00 41.78 131 ASN A CA 1
ATOM 1955 C C . ASN A 1 131 ? -27.028 -25.850 4.615 1.00 41.86 131 ASN A C 1
ATOM 1956 O O . ASN A 1 131 ? -27.632 -26.154 5.636 1.00 44.87 131 ASN A O 1
ATOM 1967 N N . GLY A 1 132 ? -26.419 -24.670 4.477 1.00 39.15 132 GLY A N 1
ATOM 1968 C CA . GLY A 1 132 ? -26.422 -23.674 5.516 1.00 36.63 132 GLY A CA 1
ATOM 1969 C C . GLY A 1 132 ? -25.443 -23.929 6.649 1.00 35.14 132 GLY A C 1
ATOM 1970 O O . GLY A 1 132 ? -25.484 -23.202 7.658 1.00 34.97 132 GLY A O 1
ATOM 1974 N N . GLU A 1 133 ? -24.565 -24.922 6.521 1.00 32.52 133 GLU A N 1
ATOM 1975 C CA . GLU A 1 133 ? -23.578 -25.193 7.536 1.00 31.91 133 GLU A CA 1
ATOM 1976 C C . GLU A 1 133 ? -22.589 -24.025 7.652 1.00 30.30 133 GLU A C 1
ATOM 1977 O O . GLU A 1 133 ? -22.169 -23.456 6.656 1.00 29.13 133 GLU A O 1
ATOM 1981 N N . GLU A 1 134 ? -22.251 -23.668 8.886 1.00 31.75 134 GLU A N 1
ATOM 1982 C CA . GLU A 1 134 ? -21.416 -22.504 9.167 1.00 35.75 134 GLU A CA 1
ATOM 1983 C C . GLU A 1 134 ? -20.061 -22.943 9.718 1.00 31.54 134 GLU A C 1
ATOM 1984 O O . GLU A 1 134 ? -19.976 -23.837 10.555 1.00 32.03 134 GLU A O 1
ATOM 1996 N N . ILE A 1 135 ? -18.987 -22.302 9.240 1.00 29.15 135 ILE A N 1
ATOM 1997 C CA . ILE A 1 135 ? -17.664 -22.550 9.789 1.00 30.15 135 ILE A CA 1
ATOM 1998 C C . ILE A 1 135 ? -16.993 -21.206 9.986 1.00 25.89 135 ILE A C 1
ATOM 1999 O O . ILE A 1 135 ? -17.077 -20.336 9.093 1.00 25.32 135 ILE A O 1
ATOM 2015 N N . ASN A 1 136 ? -16.335 -21.056 11.126 1.00 24.68 136 ASN A N 1
ATOM 2016 C CA . ASN A 1 136 ? -15.542 -19.847 11.405 1.00 25.84 136 ASN A CA 1
ATOM 2017 C C . ASN A 1 136 ? -14.213 -19.924 10.694 1.00 26.52 136 ASN A C 1
ATOM 2018 O O . ASN A 1 136 ? -13.590 -20.992 10.669 1.00 28.68 136 ASN A O 1
ATOM 2029 N N . GLY A 1 137 ? -13.762 -18.787 10.174 1.00 23.79 137 GLY A N 1
ATOM 2030 C CA . GLY A 1 137 ? -12.500 -18.740 9.430 1.00 26.91 137 GLY A CA 1
ATOM 2031 C C . GLY A 1 137 ? -11.267 -18.700 10.298 1.00 32.62 137 GLY A C 1
ATOM 2032 O O . GLY A 1 137 ? -10.136 -18.552 9.788 1.00 34.92 137 GLY A O 1
ATOM 2037 N N . LYS B 1 4 ? 18.841 2.038 20.510 1.00 63.43 4 LYS B N 1
ATOM 2038 C CA . LYS B 1 4 ? 20.021 2.859 20.343 1.00 66.58 4 LYS B CA 1
ATOM 2039 C C . LYS B 1 4 ? 20.160 3.346 18.892 1.00 65.85 4 LYS B C 1
ATOM 2040 O O . LYS B 1 4 ? 20.260 4.550 18.655 1.00 64.38 4 LYS B O 1
ATOM 2058 N N . PRO B 1 5 ? 20.152 2.427 17.923 1.00 67.56 5 PRO B N 1
ATOM 2059 C CA . PRO B 1 5 ? 20.381 2.835 16.527 1.00 65.84 5 PRO B CA 1
ATOM 2060 C C . PRO B 1 5 ? 19.342 3.829 16.033 1.00 57.52 5 PRO B C 1
ATOM 2061 O O . PRO B 1 5 ? 18.297 4.050 16.636 1.00 52.88 5 PRO B O 1
ATOM 2072 N N . SER B 1 6 ? 19.652 4.422 14.887 1.00 56.71 6 SER B N 1
ATOM 2073 C CA . SER B 1 6 ? 18.822 5.424 14.247 1.00 57.82 6 SER B CA 1
ATOM 2074 C C . SER B 1 6 ? 17.645 4.776 13.521 1.00 59.99 6 SER B C 1
ATOM 2075 O O . SER B 1 6 ? 17.518 3.556 13.451 1.00 55.60 6 SER B O 1
ATOM 2083 N N . ALA B 1 7 ? 16.786 5.620 12.947 1.00 69.03 7 ALA B N 1
ATOM 2084 C CA . ALA B 1 7 ? 15.671 5.123 12.151 1.00 73.35 7 ALA B CA 1
ATOM 2085 C C . ALA B 1 7 ? 16.156 4.444 10.883 1.00 71.21 7 ALA B C 1
ATOM 2086 O O . ALA B 1 7 ? 15.538 3.479 10.427 1.00 72.48 7 ALA B O 1
ATOM 2093 N N . GLU B 1 8 ? 17.257 4.924 10.305 1.00 64.82 8 GLU B N 1
ATOM 2094 C CA . GLU B 1 8 ? 17.788 4.312 9.097 1.00 57.38 8 GLU B CA 1
ATOM 2095 C C . GLU B 1 8 ? 18.360 2.937 9.395 1.00 52.21 8 GLU B C 1
ATOM 2096 O O . GLU B 1 8 ? 18.105 1.972 8.660 1.00 51.05 8 GLU B O 1
ATOM 2100 N N . GLU B 1 9 ? 19.149 2.827 10.468 1.00 49.35 9 GLU B N 1
ATOM 2101 C CA . GLU B 1 9 ? 19.724 1.533 10.834 1.00 48.58 9 GLU B CA 1
ATOM 2102 C C . GLU B 1 9 ? 18.642 0.511 11.141 1.00 44.27 9 GLU B C 1
ATOM 2103 O O . GLU B 1 9 ? 18.738 -0.650 10.727 1.00 43.21 9 GLU B O 1
ATOM 2115 N N . LEU B 1 10 ? 17.598 0.915 11.883 1.00 42.39 10 LEU B N 1
ATOM 2116 C CA . LEU B 1 10 ? 16.570 -0.060 12.267 1.00 40.39 10 LEU B CA 1
ATOM 2117 C C . LEU B 1 10 ? 15.734 -0.483 11.064 1.00 39.82 10 LEU B C 1
ATOM 2118 O O . LEU B 1 10 ? 15.357 -1.651 10.942 1.00 38.44 10 LEU B O 1
ATOM 2134 N N . LYS B 1 11 ? 15.432 0.452 10.168 1.00 45.99 11 LYS B N 1
ATOM 2135 C CA . LYS B 1 11 ? 14.712 0.083 8.946 1.00 50.49 11 LYS B CA 1
ATOM 2136 C C . LYS B 1 11 ? 15.506 -0.914 8.104 1.00 47.77 11 LYS B C 1
ATOM 2137 O O . LYS B 1 11 ? 14.913 -1.737 7.405 1.00 48.75 11 LYS B O 1
ATOM 2156 N N . LYS B 1 12 ? 16.834 -0.868 8.170 1.00 41.86 12 LYS B N 1
ATOM 2157 C CA . LYS B 1 12 ? 17.674 -1.737 7.363 1.00 41.90 12 LYS B CA 1
ATOM 2158 C C . LYS B 1 12 ? 17.903 -3.097 7.996 1.00 40.59 12 LYS B C 1
ATOM 2159 O O . LYS B 1 12 ? 18.062 -4.076 7.272 1.00 41.24 12 LYS B O 1
ATOM 2163 N N . ASN B 1 13 ? 17.916 -3.193 9.318 1.00 42.90 13 ASN B N 1
ATOM 2164 C CA . ASN B 1 13 ? 18.283 -4.421 10.018 1.00 43.22 13 ASN B CA 1
ATOM 2165 C C . ASN B 1 13 ? 17.063 -5.186 10.543 1.00 43.35 13 ASN B C 1
ATOM 2166 O O . ASN B 1 13 ? 17.112 -6.407 10.658 1.00 45.77 13 ASN B O 1
ATOM 2177 N N . LEU B 1 14 ? 15.992 -4.497 10.878 1.00 39.64 14 LEU B N 1
ATOM 2178 C CA . LEU B 1 14 ? 14.821 -5.165 11.465 1.00 36.46 14 LEU B CA 1
ATOM 2179 C C . LEU B 1 14 ? 13.909 -5.694 10.367 1.00 36.18 14 LEU B C 1
ATOM 2180 O O . LEU B 1 14 ? 13.757 -5.095 9.295 1.00 37.07 14 LEU B O 1
ATOM 2196 N N . SER B 1 15 ? 13.283 -6.823 10.648 1.00 36.05 15 SER B N 1
ATOM 2197 C CA . SER B 1 15 ? 12.155 -7.246 9.840 1.00 35.24 15 SER B CA 1
ATOM 2198 C C . SER B 1 15 ? 10.994 -6.276 10.048 1.00 34.57 15 SER B C 1
ATOM 2199 O O . SER B 1 15 ? 10.965 -5.496 11.001 1.00 33.71 15 SER B O 1
ATOM 2207 N N . GLU B 1 16 ? 10.031 -6.334 9.128 1.00 32.91 16 GLU B N 1
ATOM 2208 C CA . GLU B 1 16 ? 8.841 -5.468 9.262 1.00 34.75 16 GLU B CA 1
ATOM 2209 C C . GLU B 1 16 ? 8.094 -5.789 10.567 1.00 31.04 16 GLU B C 1
ATOM 2210 O O . GLU B 1 16 ? 7.554 -4.888 11.213 1.00 29.93 16 GLU B O 1
ATOM 2222 N N . MET B 1 17 ? 8.015 -7.059 10.934 1.00 29.80 17 MET B N 1
ATOM 2223 C CA . MET B 1 17 ? 7.381 -7.424 12.179 1.00 29.14 17 MET B CA 1
ATOM 2224 C C . MET B 1 17 ? 8.137 -6.878 13.394 1.00 28.90 17 MET B C 1
ATOM 2225 O O . MET B 1 17 ? 7.534 -6.312 14.305 1.00 28.14 17 MET B O 1
ATOM 2239 N N . GLN B 1 18 ? 9.467 -7.016 13.399 1.00 29.76 18 GLN B N 1
ATOM 2240 C CA . GLN B 1 18 ? 10.267 -6.479 14.504 1.00 30.46 18 GLN B CA 1
ATOM 2241 C C . GLN B 1 18 ? 10.153 -4.965 14.600 1.00 31.49 18 GLN B C 1
ATOM 2242 O O . GLN B 1 18 ? 10.032 -4.422 15.730 1.00 29.17 18 GLN B O 1
ATOM 2256 N N . PHE B 1 19 ? 10.149 -4.278 13.445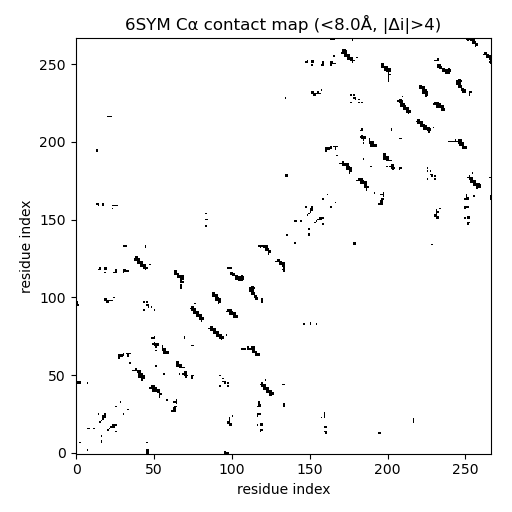 1.00 33.62 19 PHE B N 1
ATOM 2257 C CA . PHE B 1 19 ? 9.995 -2.831 13.431 1.00 33.70 19 PHE B CA 1
ATOM 2258 C C . PHE B 1 19 ? 8.599 -2.421 13.877 1.00 31.99 19 PHE B C 1
ATOM 2259 O O . PHE B 1 19 ? 8.432 -1.502 14.686 1.00 29.48 19 PHE B O 1
ATOM 2276 N N . TYR B 1 20 ? 7.569 -3.094 13.335 1.00 33.08 20 TYR B N 1
ATOM 2277 C CA . TYR B 1 20 ? 6.211 -2.761 13.698 1.00 32.15 20 TYR B CA 1
ATOM 2278 C C . TYR B 1 20 ? 6.003 -2.943 15.208 1.00 29.65 20 TYR B C 1
ATOM 2279 O O . TYR B 1 20 ? 5.441 -2.083 15.890 1.00 30.47 20 TYR B O 1
ATOM 2297 N N . VAL B 1 21 ? 6.454 -4.065 15.757 1.00 26.27 21 VAL B N 1
ATOM 2298 C CA . VAL B 1 21 ? 6.274 -4.335 17.180 1.00 25.39 21 VAL B CA 1
ATOM 2299 C C . VAL B 1 21 ? 7.032 -3.330 18.045 1.00 25.29 21 VAL B C 1
ATOM 2300 O O . VAL B 1 21 ? 6.473 -2.656 18.900 1.00 24.59 21 VAL B O 1
ATOM 2313 N N . THR B 1 22 ? 8.311 -3.189 17.807 1.00 27.52 22 THR B N 1
ATOM 2314 C CA . THR B 1 22 ? 9.146 -2.458 18.750 1.00 27.87 22 THR B CA 1
ATOM 2315 C C . THR B 1 22 ? 9.093 -0.946 18.512 1.00 28.91 22 THR B C 1
ATOM 2316 O O . THR B 1 22 ? 9.334 -0.203 19.467 1.00 29.96 22 THR B O 1
ATOM 2327 N N . GLN B 1 23 ? 8.754 -0.505 17.293 1.00 27.12 23 GLN B N 1
ATOM 2328 C CA . GLN B 1 23 ? 8.798 0.921 16.987 1.00 28.80 23 GLN B CA 1
ATOM 2329 C C . GLN B 1 23 ? 7.435 1.538 16.779 1.00 30.73 23 GLN B C 1
ATOM 2330 O O . GLN B 1 23 ? 7.323 2.757 16.885 1.00 31.82 23 GLN B O 1
ATOM 2344 N N . ASN B 1 24 ? 6.410 0.741 16.447 1.00 32.17 24 ASN B N 1
ATOM 2345 C CA . ASN B 1 24 ? 5.054 1.251 16.251 1.00 35.20 24 ASN B CA 1
ATOM 2346 C C . ASN B 1 24 ? 4.070 0.661 17.277 1.00 33.13 24 ASN B C 1
ATOM 2347 O O . ASN B 1 24 ? 2.851 0.686 17.053 1.00 32.26 24 ASN B O 1
ATOM 2358 N N . HIS B 1 25 ? 4.578 0.137 18.400 1.00 32.90 25 HIS B N 1
ATOM 2359 C CA . HIS B 1 25 ? 3.729 -0.361 19.477 1.00 36.47 25 HIS B CA 1
ATOM 2360 C C . HIS B 1 25 ? 2.813 -1.465 18.980 1.00 30.97 25 HIS B C 1
ATOM 2361 O O . HIS B 1 25 ? 1.664 -1.589 19.432 1.00 31.20 25 HIS B O 1
ATOM 2375 N N . GLY B 1 26 ? 3.314 -2.284 18.058 1.00 27.27 26 GLY B N 1
ATOM 2376 C CA . GLY B 1 26 ? 2.506 -3.355 17.479 1.00 25.94 26 GLY B CA 1
ATOM 2377 C C . GLY B 1 26 ? 2.605 -4.670 18.222 1.00 25.16 26 GLY B C 1
ATOM 2378 O O . GLY B 1 26 ? 3.372 -4.848 19.169 1.00 24.49 26 GLY B O 1
ATOM 2382 N N . THR B 1 27 ? 1.804 -5.621 17.778 1.00 26.81 27 THR B N 1
ATOM 2383 C CA . THR B 1 27 ? 1.657 -6.929 18.422 1.00 27.77 27 THR B CA 1
ATOM 2384 C C . THR B 1 27 ? 1.735 -8.009 17.332 1.00 27.49 27 THR B C 1
ATOM 2385 O O . THR B 1 27 ? 1.083 -7.883 16.303 1.00 27.96 27 THR B O 1
ATOM 2396 N N . GLU B 1 28 ? 2.571 -9.043 17.558 1.00 27.22 28 GLU B N 1
ATOM 2397 C CA . GLU B 1 28 ? 2.671 -10.155 16.625 1.00 27.30 28 GLU B CA 1
ATOM 2398 C C . GLU B 1 28 ? 1.469 -11.085 16.795 1.00 25.89 28 GLU B C 1
ATOM 2399 O O . GLU B 1 28 ? 0.866 -11.087 17.840 1.00 24.98 28 GLU B O 1
ATOM 2411 N N . PRO B 1 29 ? 1.097 -11.840 15.769 1.00 26.28 29 PRO B N 1
ATOM 2412 C CA . PRO B 1 29 ? -0.088 -12.718 15.883 1.00 25.82 29 PRO B CA 1
ATOM 2413 C C . PRO B 1 29 ? 0.108 -13.737 16.990 1.00 25.44 29 PRO B C 1
ATOM 2414 O O . PRO B 1 29 ? 1.198 -14.256 17.192 1.00 24.34 29 PRO B O 1
ATOM 2425 N N . PRO B 1 30 ? -0.946 -14.062 17.722 1.00 25.73 30 PRO B N 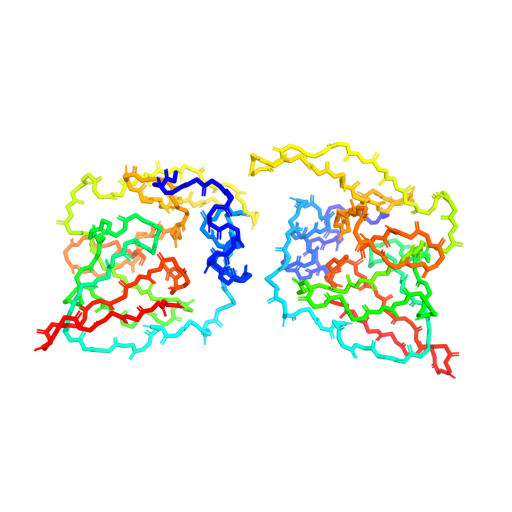1
ATOM 2426 C CA . PRO B 1 30 ? -0.803 -15.013 18.845 1.00 26.31 30 PRO B CA 1
ATOM 2427 C C . PRO B 1 30 ? -0.382 -16.377 18.366 1.00 26.43 30 PRO B C 1
ATOM 2428 O O . PRO B 1 30 ? -0.839 -16.851 17.336 1.00 25.38 30 PRO B O 1
ATOM 2439 N N . PHE B 1 31 ? 0.485 -17.021 19.163 1.00 28.94 31 PHE B N 1
ATOM 2440 C CA . PHE B 1 31 ? 1.008 -18.353 18.940 1.00 29.37 31 PHE B CA 1
ATOM 2441 C C . PHE B 1 31 ? 1.956 -18.469 17.762 1.00 29.30 31 PHE B C 1
ATOM 2442 O O . PHE B 1 31 ? 2.214 -19.584 17.294 1.00 29.76 31 PHE B O 1
ATOM 2459 N N . THR B 1 32 ? 2.527 -17.346 17.267 1.00 28.67 32 THR B N 1
ATOM 2460 C CA . THR B 1 32 ? 3.448 -17.392 16.145 1.00 28.52 32 THR B CA 1
ATOM 2461 C C . THR B 1 32 ? 4.876 -17.000 16.500 1.00 27.94 32 THR B C 1
ATOM 2462 O O . THR B 1 32 ? 5.783 -17.215 15.653 1.00 29.52 32 THR B O 1
ATOM 2473 N N . GLY B 1 33 ? 5.116 -16.492 17.690 1.00 26.82 33 GLY B N 1
ATOM 2474 C CA . GLY B 1 33 ? 6.439 -15.957 18.017 1.00 27.20 33 GLY B CA 1
ATOM 2475 C C . GLY B 1 33 ? 7.500 -17.051 18.057 1.00 28.03 33 GLY B C 1
ATOM 2476 O O . GLY B 1 33 ? 7.307 -18.096 18.680 1.00 29.00 33 GLY B O 1
ATOM 2480 N N . ARG B 1 34 ? 8.649 -16.776 17.445 1.00 27.53 34 ARG B N 1
ATOM 2481 C CA . ARG B 1 34 ? 9.696 -17.783 17.319 1.00 31.42 34 ARG B CA 1
ATOM 2482 C C . ARG B 1 34 ? 10.169 -18.271 18.681 1.00 30.58 34 ARG B C 1
ATOM 2483 O O . ARG B 1 34 ? 10.521 -19.448 18.835 1.00 31.87 34 ARG B O 1
ATOM 2504 N N . LEU B 1 35 ? 10.202 -17.386 19.692 1.00 32.44 35 LEU B N 1
ATOM 2505 C CA . LEU B 1 35 ? 10.703 -17.727 21.025 1.00 30.72 35 LEU B CA 1
ATOM 2506 C C . LEU B 1 35 ? 9.585 -18.186 21.960 1.00 28.64 35 LEU B C 1
ATOM 2507 O O . LEU B 1 35 ? 9.828 -18.440 23.127 1.00 28.54 35 LEU B O 1
ATOM 2523 N N . LEU B 1 36 ? 8.363 -18.349 21.454 1.00 28.37 36 LEU B N 1
ATOM 2524 C CA . LEU B 1 36 ? 7.242 -18.700 22.297 1.00 29.05 36 LEU B CA 1
ATOM 2525 C C . LEU B 1 36 ? 7.489 -19.938 23.127 1.00 31.28 36 LEU B C 1
ATOM 2526 O O . LEU B 1 36 ? 7.184 -19.960 24.331 1.00 31.87 36 LEU B O 1
ATOM 2542 N N . HIS B 1 37 ? 8.031 -20.981 22.505 1.00 33.3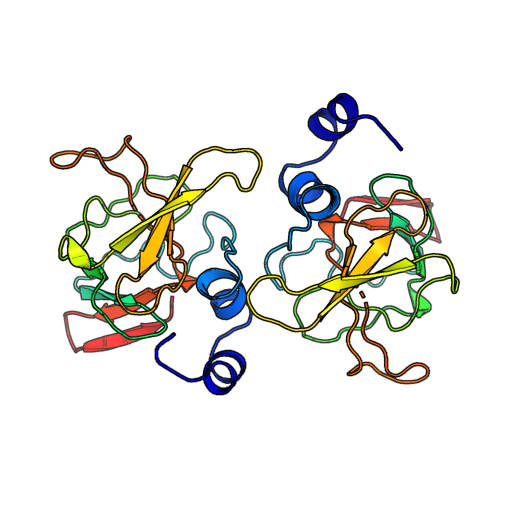6 37 HIS B N 1
ATOM 2543 C CA . HIS B 1 37 ? 8.251 -22.257 23.182 1.00 36.27 37 HIS B CA 1
ATOM 2544 C C . HIS B 1 37 ? 9.700 -22.529 23.522 1.00 35.98 37 HIS B C 1
ATOM 2545 O O . HIS B 1 37 ? 10.043 -23.661 23.910 1.00 36.26 37 HIS B O 1
ATOM 2559 N N . ASN B 1 38 ? 10.577 -21.532 23.406 1.00 35.53 38 ASN B N 1
ATOM 2560 C CA . ASN B 1 38 ? 11.966 -21.733 23.785 1.00 36.24 38 ASN B CA 1
ATOM 2561 C C . ASN B 1 38 ? 12.053 -22.062 25.266 1.00 37.32 38 ASN B C 1
ATOM 2562 O O . ASN B 1 38 ? 11.417 -21.406 26.123 1.00 36.16 38 ASN B O 1
ATOM 2573 N N . LYS B 1 39 ? 12.857 -23.073 25.587 1.00 40.18 39 LYS B N 1
ATOM 2574 C CA . LYS B 1 39 ? 13.044 -23.516 26.971 1.00 41.22 39 LYS B CA 1
ATOM 2575 C C . LYS B 1 39 ? 14.503 -23.494 27.404 1.00 42.43 39 LYS B C 1
ATOM 2576 O O . LYS B 1 39 ? 14.792 -23.788 28.562 1.00 45.83 39 LYS B O 1
ATOM 2580 N N . ARG B 1 40 ? 15.431 -23.156 26.517 1.00 39.87 40 ARG B N 1
ATOM 2581 C CA . ARG B 1 40 ? 16.839 -23.121 26.877 1.00 40.40 40 ARG B CA 1
ATOM 2582 C C . ARG B 1 40 ? 17.094 -22.125 28.010 1.00 38.52 40 ARG B C 1
ATOM 2583 O O . ARG B 1 40 ? 16.449 -21.056 28.115 1.00 38.04 40 ARG B O 1
ATOM 2604 N N . ASP B 1 41 ? 18.060 -22.473 28.877 1.00 37.43 41 ASP B N 1
ATOM 2605 C CA . ASP B 1 41 ? 18.519 -21.526 29.880 1.00 39.83 41 ASP B CA 1
ATOM 2606 C C . ASP B 1 41 ? 19.279 -20.390 29.192 1.00 37.24 41 ASP B C 1
ATOM 2607 O O . ASP B 1 41 ? 20.072 -20.617 28.269 1.00 36.55 41 ASP B O 1
ATOM 2616 N N . GLY B 1 42 ? 18.984 -19.164 29.591 1.00 38.22 42 GLY B N 1
ATOM 2617 C CA . GLY B 1 42 ? 19.685 -18.021 29.049 1.00 37.52 42 GLY B CA 1
ATOM 2618 C C . GLY B 1 42 ? 18.975 -16.723 29.422 1.00 35.30 42 GLY B C 1
ATOM 2619 O O . GLY B 1 42 ? 18.195 -16.667 30.384 1.00 36.01 42 GLY B O 1
ATOM 2623 N N . VAL B 1 43 ? 19.339 -15.682 28.704 1.00 32.24 43 VAL B N 1
ATOM 2624 C CA . VAL B 1 43 ? 18.789 -14.353 28.959 1.00 29.78 43 VAL B CA 1
ATOM 2625 C C . VAL B 1 43 ? 18.072 -13.861 27.688 1.00 27.73 43 VAL B C 1
ATOM 2626 O O . VAL B 1 43 ? 18.529 -14.057 26.582 1.00 28.04 43 VAL B O 1
ATOM 2639 N N . TYR B 1 44 ? 16.949 -13.184 27.866 1.00 26.73 44 TYR B N 1
ATOM 2640 C CA . TYR B 1 44 ? 16.251 -12.519 26.809 1.00 26.93 44 TYR B CA 1
ATOM 2641 C C . TYR B 1 44 ? 16.591 -11.037 26.874 1.00 27.29 44 TYR B C 1
ATOM 2642 O O . TYR B 1 44 ? 16.276 -10.368 27.859 1.00 26.83 44 TYR B O 1
ATOM 2660 N N . HIS B 1 45 ? 17.283 -10.546 25.854 1.00 29.24 45 HIS B N 1
ATOM 2661 C CA . HIS B 1 45 ? 17.688 -9.143 25.764 1.00 30.85 45 HIS B CA 1
ATOM 2662 C C . HIS B 1 45 ? 16.706 -8.357 24.885 1.00 27.25 45 HIS B C 1
ATOM 2663 O O . HIS B 1 45 ? 15.973 -8.926 24.083 1.00 26.28 45 HIS B O 1
ATOM 2677 N N . CYS B 1 46 ? 16.749 -7.054 25.015 1.00 25.32 46 CYS B N 1
ATOM 2678 C CA . CYS B 1 46 ? 16.088 -6.195 24.050 1.00 24.39 46 CYS B CA 1
ATOM 2679 C C . CYS B 1 46 ? 16.702 -6.362 22.681 1.00 25.17 46 CYS B C 1
ATOM 2680 O O . CYS B 1 46 ? 17.934 -6.208 22.488 1.00 27.45 46 CYS B O 1
ATOM 2687 N N . LEU B 1 47 ? 15.873 -6.671 21.706 1.00 23.77 47 LEU B N 1
ATOM 2688 C CA . LEU B 1 47 ? 16.339 -6.794 20.326 1.00 25.88 47 LEU B CA 1
ATOM 2689 C C . LEU B 1 47 ? 17.045 -5.535 19.848 1.00 26.08 47 LEU B C 1
ATOM 2690 O O . LEU B 1 47 ? 18.050 -5.600 19.142 1.00 26.97 47 LEU B O 1
ATOM 2706 N N . ILE B 1 48 ? 16.569 -4.356 20.295 1.00 26.04 48 ILE B N 1
ATOM 2707 C CA . ILE B 1 48 ? 17.078 -3.099 19.750 1.00 28.10 48 ILE B CA 1
ATOM 2708 C C . ILE B 1 48 ? 18.417 -2.709 20.388 1.00 28.93 48 ILE B C 1
ATOM 2709 O O . ILE B 1 48 ? 19.396 -2.449 19.687 1.00 32.11 48 ILE B O 1
ATOM 2725 N N . CYS B 1 49 ? 18.453 -2.590 21.710 1.00 28.27 49 CYS B N 1
ATOM 2726 C CA . CYS B 1 49 ? 19.646 -2.097 22.416 1.00 30.15 49 CYS B CA 1
ATOM 2727 C C . CYS B 1 49 ? 20.408 -3.177 23.179 1.00 31.21 49 CYS B C 1
ATOM 2728 O O . CYS B 1 49 ? 21.508 -2.887 23.733 1.00 30.17 49 CYS B O 1
ATOM 2735 N N . ASP B 1 50 ? 19.890 -4.395 23.216 1.00 31.79 50 ASP B N 1
ATOM 2736 C CA . ASP B 1 50 ? 20.558 -5.546 23.859 1.00 32.99 50 ASP B CA 1
ATOM 2737 C C . ASP B 1 50 ? 20.572 -5.485 25.395 1.00 31.32 50 ASP B C 1
ATOM 2738 O O . ASP B 1 50 ? 21.336 -6.217 26.045 1.00 31.21 50 ASP B O 1
ATOM 2747 N N . ALA B 1 51 ? 19.763 -4.620 26.008 1.00 30.05 51 ALA B N 1
ATOM 2748 C CA . ALA B 1 51 ? 19.670 -4.604 27.435 1.00 29.78 51 ALA B CA 1
ATOM 2749 C C . ALA B 1 51 ? 19.052 -5.921 27.910 1.00 30.35 51 ALA B C 1
ATOM 2750 O O . ALA B 1 51 ? 18.131 -6.458 27.286 1.00 29.09 51 ALA B O 1
ATOM 2757 N N . PRO B 1 52 ? 19.546 -6.484 29.003 1.00 32.99 52 PRO B N 1
ATOM 2758 C CA . PRO B 1 52 ? 18.913 -7.718 29.526 1.00 32.61 52 PRO B CA 1
ATOM 2759 C C . PRO B 1 52 ? 17.559 -7.372 30.106 1.00 29.31 52 PRO B C 1
ATOM 2760 O O . PRO B 1 52 ? 17.419 -6.397 30.855 1.00 29.34 52 PRO B O 1
ATOM 2771 N N . LEU B 1 53 ? 16.539 -8.151 29.728 1.00 26.70 53 LEU B N 1
ATOM 2772 C CA . LEU B 1 53 ? 15.171 -7.878 30.179 1.00 25.58 53 LEU B CA 1
ATOM 2773 C C . LEU B 1 53 ? 14.598 -8.981 31.048 1.00 25.20 53 LEU B C 1
ATOM 2774 O O . LEU B 1 53 ? 14.071 -8.685 32.104 1.00 25.53 53 LEU B O 1
ATOM 2790 N N . PHE B 1 54 ? 14.677 -10.255 30.611 1.00 25.76 54 PHE B N 1
ATOM 2791 C CA . PHE B 1 54 ? 14.096 -11.357 31.363 1.00 27.49 54 PHE B CA 1
ATOM 2792 C C . PHE B 1 54 ? 15.048 -12.555 31.324 1.00 30.75 54 PHE B C 1
ATOM 2793 O O . PHE B 1 54 ? 15.685 -12.823 30.298 1.00 33.45 54 PHE B O 1
ATOM 2810 N N . HIS B 1 55 ? 15.139 -13.241 32.436 1.00 31.35 55 HIS B N 1
ATOM 2811 C CA . HIS B 1 55 ? 15.913 -14.473 32.545 1.00 33.36 55 HIS B CA 1
ATOM 2812 C C . HIS B 1 55 ? 15.003 -15.667 32.312 1.00 32.13 55 HIS B C 1
ATOM 2813 O O . HIS B 1 55 ? 13.847 -15.651 32.711 1.00 32.17 55 HIS B O 1
ATOM 2827 N N . SER B 1 56 ? 15.542 -16.692 31.629 1.00 31.37 56 SER B N 1
ATOM 2828 C CA . SER B 1 56 ? 14.764 -17.891 31.352 1.00 30.22 56 SER B CA 1
ATOM 2829 C C . SER B 1 56 ? 14.164 -18.506 32.613 1.00 30.81 56 SER B C 1
ATOM 2830 O O . SER B 1 56 ? 13.166 -19.239 32.513 1.00 29.93 56 SER B O 1
ATOM 2838 N N . GLN B 1 57 ? 14.734 -18.253 33.767 1.00 33.27 57 GLN B N 1
ATOM 2839 C CA . GLN B 1 57 ? 14.209 -18.824 35.011 1.00 38.72 57 GLN B CA 1
ATOM 2840 C C . GLN B 1 57 ? 12.795 -18.346 35.286 1.00 33.39 57 GLN B C 1
ATOM 2841 O O . GLN B 1 57 ? 12.033 -19.029 35.980 1.00 32.30 57 GLN B O 1
ATOM 2855 N N . THR B 1 58 ? 12.415 -17.179 34.751 1.00 32.18 58 THR B N 1
ATOM 2856 C CA . THR B 1 58 ? 11.100 -16.618 35.010 1.00 31.74 58 THR B CA 1
ATOM 2857 C C . THR B 1 58 ? 10.125 -16.838 33.874 1.00 31.09 58 THR B C 1
ATOM 2858 O O . THR B 1 58 ? 8.995 -16.346 33.949 1.00 32.12 58 THR B O 1
ATOM 2869 N N . LYS B 1 59 ? 10.518 -17.550 32.835 1.00 30.10 59 LYS B N 1
ATOM 2870 C CA . LYS B 1 59 ? 9.627 -17.797 31.682 1.00 29.29 59 LYS B CA 1
ATOM 2871 C C . LYS B 1 59 ? 8.706 -18.966 32.010 1.00 30.08 59 LYS B C 1
ATOM 2872 O O . LYS B 1 59 ? 9.112 -19.948 32.613 1.00 31.28 59 LYS B O 1
ATOM 2891 N N . TYR B 1 60 ? 7.452 -18.841 31.597 1.00 30.61 60 TYR B N 1
ATOM 2892 C CA . TYR B 1 60 ? 6.495 -19.931 31.818 1.00 32.31 60 TYR B CA 1
ATOM 2893 C C . TYR B 1 60 ? 5.465 -19.904 30.697 1.00 32.78 60 TYR B C 1
ATOM 2894 O O . TYR B 1 60 ? 5.265 -18.898 30.037 1.00 34.19 60 TYR B O 1
ATOM 2912 N N . ASP B 1 61 ? 4.776 -21.025 30.511 1.00 31.19 61 ASP B N 1
ATOM 2913 C CA . ASP B 1 61 ? 3.781 -21.158 29.439 1.00 33.53 61 ASP B CA 1
ATOM 2914 C C . ASP B 1 61 ? 2.423 -20.697 29.982 1.00 31.88 61 ASP B C 1
ATOM 2915 O O . ASP B 1 61 ? 1.769 -21.395 30.744 1.00 31.99 61 ASP B O 1
ATOM 2924 N N . SER B 1 62 ? 2.001 -19.485 29.580 1.00 32.64 62 SER B N 1
ATOM 2925 C CA . SER B 1 62 ? 0.754 -18.915 30.043 1.00 34.09 62 SER B CA 1
ATOM 2926 C C . SER B 1 62 ? -0.427 -19.329 29.187 1.00 34.60 62 SER B C 1
ATOM 2927 O O . SER B 1 62 ? -1.575 -19.128 29.606 1.00 35.32 62 SER B O 1
ATOM 2935 N N . GLY B 1 63 ? -0.181 -19.909 28.027 1.00 35.02 63 GLY B N 1
ATOM 2936 C CA . GLY B 1 63 ? -1.256 -20.259 27.108 1.00 36.92 63 GLY B CA 1
ATOM 2937 C C . GLY B 1 63 ? -1.943 -19.058 26.470 1.00 36.50 63 GLY B C 1
ATOM 2938 O O . GLY B 1 63 ? -2.946 -19.233 25.783 1.00 36.74 63 GLY B O 1
ATOM 2942 N N . CYS B 1 64 ? -1.442 -17.855 26.690 1.00 37.45 64 CYS B N 1
ATOM 2943 C CA . CYS B 1 64 ? -2.101 -16.663 26.174 1.00 40.00 64 CYS B CA 1
ATOM 2944 C C . CYS B 1 64 ? -1.757 -16.397 24.710 1.00 36.57 64 CYS B C 1
ATOM 2945 O O . CYS B 1 64 ? -2.531 -15.713 24.032 1.00 36.17 64 CYS B O 1
ATOM 2953 N N . GLY B 1 65 ? -0.615 -16.911 24.222 1.00 34.02 65 GLY B N 1
ATOM 2954 C CA . GLY B 1 65 ? -0.226 -16.765 22.828 1.00 32.00 65 GLY B CA 1
ATOM 2955 C C . GLY B 1 65 ? 1.082 -16.044 22.615 1.00 29.57 65 GLY B C 1
ATOM 2956 O O . GLY B 1 65 ? 1.541 -15.979 21.458 1.00 30.16 65 GLY B O 1
ATOM 2960 N N . TRP B 1 66 ? 1.698 -15.533 23.662 1.00 26.71 66 TRP B N 1
ATOM 2961 C CA . TRP B 1 66 ? 2.992 -14.845 23.552 1.00 25.48 66 TRP B CA 1
ATOM 2962 C C . TRP B 1 66 ? 3.910 -15.294 24.649 1.00 26.44 66 TRP B C 1
ATOM 2963 O O . TRP B 1 66 ? 3.474 -15.784 25.689 1.00 27.70 66 TRP B O 1
ATOM 2984 N N . PRO B 1 67 ? 5.229 -15.146 24.443 1.00 26.90 67 PRO B N 1
ATOM 2985 C CA . PRO B 1 67 ? 6.170 -15.383 25.538 1.00 26.50 67 PRO B CA 1
ATOM 2986 C C . PRO B 1 67 ? 5.733 -14.674 26.800 1.00 26.63 67 PRO B C 1
ATOM 2987 O O . PRO B 1 67 ? 5.272 -13.518 26.751 1.00 28.14 67 PRO B O 1
ATOM 2998 N N . SER B 1 68 ? 5.855 -15.366 27.929 1.00 25.46 68 SER B N 1
ATOM 2999 C CA . SER B 1 68 ? 5.347 -14.898 29.208 1.00 27.73 68 SER B CA 1
ATOM 3000 C C . SER B 1 68 ? 6.377 -15.097 30.289 1.00 27.74 68 SER B C 1
ATOM 3001 O O . SER B 1 68 ? 6.982 -16.179 30.360 1.00 27.63 68 SER B O 1
ATOM 3009 N N . PHE B 1 69 ? 6.537 -14.070 31.134 1.00 28.36 69 PHE B N 1
ATOM 3010 C CA . PHE B 1 69 ? 7.477 -14.071 32.255 1.00 28.97 69 PHE B CA 1
ATOM 3011 C C . PHE B 1 69 ? 6.776 -13.471 33.471 1.00 28.93 69 PHE B C 1
ATOM 3012 O O . PHE B 1 69 ? 5.852 -12.647 33.323 1.00 30.25 69 PHE B O 1
ATOM 3029 N N . TYR B 1 70 ? 7.231 -13.836 34.651 1.00 28.11 70 TYR B N 1
ATOM 3030 C CA . TYR B 1 70 ? 6.608 -13.312 35.869 1.00 28.34 70 TYR B CA 1
ATOM 3031 C C . TYR B 1 70 ? 7.425 -12.206 36.515 1.00 28.59 70 TYR B C 1
ATOM 3032 O O . TYR B 1 70 ? 6.959 -11.586 37.489 1.00 28.78 70 TYR B O 1
ATOM 3050 N N . GLU B 1 71 ? 8.600 -11.908 35.983 1.00 29.30 71 GLU B N 1
ATOM 3051 C CA . GLU B 1 71 ? 9.346 -10.743 36.506 1.00 33.51 71 GLU B CA 1
ATOM 3052 C C . GLU B 1 71 ? 10.527 -10.449 35.594 1.00 31.01 71 GLU B C 1
ATOM 3053 O O . GLU B 1 71 ? 11.090 -11.386 35.000 1.00 31.44 71 GLU B O 1
ATOM 3065 N N . PRO B 1 72 ? 10.921 -9.183 35.462 1.00 28.73 72 PRO B N 1
ATOM 3066 C CA . PRO B 1 72 ? 12.139 -8.845 34.710 1.00 27.33 72 PRO B CA 1
ATOM 3067 C C . PRO B 1 72 ? 13.385 -9.013 35.582 1.00 28.04 72 PRO B C 1
ATOM 3068 O O . PRO B 1 72 ? 13.308 -9.291 36.760 1.00 29.87 72 PRO B O 1
ATOM 3079 N N . VAL B 1 73 ? 14.547 -8.793 34.954 1.00 27.28 73 VAL B N 1
ATOM 3080 C CA . VAL B 1 73 ? 15.808 -9.048 35.640 1.00 29.85 73 VAL B CA 1
ATOM 3081 C C . VAL B 1 73 ? 16.042 -8.031 36.759 1.00 29.64 73 VAL B C 1
ATOM 3082 O O . VAL B 1 73 ? 16.753 -8.315 37.718 1.00 28.57 73 VAL B O 1
ATOM 3095 N N . SER B 1 74 ? 15.453 -6.835 36.642 1.00 32.01 74 SER B N 1
ATOM 3096 C CA . SER B 1 74 ? 15.609 -5.806 37.664 1.00 33.92 74 SER B CA 1
ATOM 3097 C C . SER B 1 74 ? 14.397 -4.889 37.624 1.00 33.30 74 SER B C 1
ATOM 3098 O O . SER B 1 74 ? 13.687 -4.796 36.617 1.00 33.64 74 SER B O 1
ATOM 3106 N N . GLU B 1 75 ? 14.182 -4.188 38.732 1.00 33.58 75 GLU B N 1
ATOM 3107 C CA . GLU B 1 75 ? 13.016 -3.317 38.836 1.00 34.82 75 GLU B CA 1
ATOM 3108 C C . GLU B 1 75 ? 13.028 -2.213 37.783 1.00 35.87 75 GLU B C 1
ATOM 3109 O O . GLU B 1 75 ? 11.949 -1.815 37.288 1.00 37.23 75 GLU B O 1
ATOM 3113 N N . GLU B 1 76 ? 14.213 -1.721 37.416 1.00 34.51 76 GLU B N 1
ATOM 3114 C CA . GLU B 1 76 ? 14.332 -0.620 36.476 1.00 38.84 76 GLU B CA 1
ATOM 3115 C C . GLU B 1 76 ? 14.499 -1.046 35.017 1.00 30.65 76 GLU B C 1
ATOM 3116 O O . GLU B 1 76 ? 14.711 -0.194 34.162 1.00 27.74 76 GLU B O 1
ATOM 3128 N N . SER B 1 77 ? 14.378 -2.344 34.705 1.00 29.81 77 SER B N 1
ATOM 3129 C CA . SER B 1 77 ? 14.572 -2.817 33.371 1.00 29.50 77 SER B CA 1
ATOM 3130 C C . SER B 1 77 ? 13.395 -2.477 32.453 1.00 28.16 77 SER B C 1
ATOM 3131 O O . SER B 1 77 ? 13.559 -2.474 31.233 1.00 28.52 77 SER B O 1
ATOM 3139 N N . ILE B 1 78 ? 12.227 -2.197 33.017 1.00 27.99 78 ILE B N 1
ATOM 3140 C CA . ILE B 1 78 ? 10.983 -2.063 32.273 1.00 27.92 78 ILE B CA 1
ATOM 3141 C C . ILE B 1 78 ? 10.400 -0.694 32.623 1.00 25.57 78 ILE B C 1
ATOM 3142 O O . ILE B 1 78 ? 10.470 -0.254 33.785 1.00 25.86 78 ILE B O 1
ATOM 3158 N N . ARG B 1 79 ? 9.858 -0.038 31.621 1.00 24.20 79 ARG B N 1
ATOM 3159 C CA . ARG B 1 79 ? 9.014 1.157 31.813 1.00 25.87 79 ARG B CA 1
ATOM 3160 C C . ARG B 1 79 ? 7.572 0.724 31.652 1.00 26.09 79 ARG B C 1
ATOM 3161 O O . ARG B 1 79 ? 7.250 -0.010 30.702 1.00 26.04 79 ARG B O 1
ATOM 3182 N N . TYR B 1 80 ? 6.690 1.265 32.527 1.00 26.77 80 TYR B N 1
ATOM 3183 C CA . TYR B 1 80 ? 5.265 0.945 32.478 1.00 26.63 80 TYR B CA 1
ATOM 3184 C C . TYR B 1 80 ? 4.483 2.183 32.087 1.00 27.42 80 TYR B C 1
ATOM 3185 O O . TYR B 1 80 ? 4.728 3.268 32.634 1.00 29.83 80 TYR B O 1
ATOM 3203 N N . ILE B 1 81 ? 3.536 2.022 31.156 1.00 26.93 81 ILE B N 1
ATOM 3204 C CA . ILE B 1 81 ? 2.737 3.142 30.672 1.00 29.18 81 ILE B CA 1
ATOM 3205 C C . ILE B 1 81 ? 1.302 2.686 30.503 1.00 28.58 81 ILE B C 1
ATOM 3206 O O . ILE B 1 81 ? 1.061 1.679 29.870 1.00 28.63 81 ILE B O 1
ATOM 3222 N N . LYS B 1 82 ? 0.340 3.503 30.976 1.00 29.88 82 LYS B N 1
ATOM 3223 C CA . LYS B 1 82 ? -1.052 3.206 30.685 1.00 31.63 82 LYS B CA 1
ATOM 3224 C C . LYS B 1 82 ? -1.258 3.160 29.179 1.00 33.67 82 LYS B C 1
ATOM 3225 O O . LYS B 1 82 ? -0.732 3.998 28.440 1.00 34.49 82 LYS B O 1
ATOM 3229 N N . ASP B 1 83 ? -2.063 2.186 28.721 1.00 35.04 83 ASP B N 1
ATOM 3230 C CA . ASP B 1 83 ? -2.297 1.979 27.298 1.00 35.60 83 ASP B CA 1
ATOM 3231 C C . ASP B 1 83 ? -3.795 1.827 27.079 1.00 37.03 83 ASP B C 1
ATOM 3232 O O . ASP B 1 83 ? -4.413 0.914 27.646 1.00 36.82 83 ASP B O 1
ATOM 3241 N N . LEU B 1 84 ? -4.369 2.729 26.288 1.00 39.06 84 LEU B N 1
ATOM 3242 C CA . LEU B 1 84 ? -5.797 2.747 26.000 1.00 42.88 84 LEU B CA 1
ATOM 3243 C C . LEU B 1 84 ? -6.129 2.308 24.570 1.00 40.86 84 LEU B C 1
ATOM 3244 O O . LEU B 1 84 ? -7.281 2.464 24.131 1.00 41.48 84 LEU B O 1
ATOM 3260 N N . SER B 1 85 ? -5.183 1.744 23.852 1.00 38.16 85 SER B N 1
ATOM 3261 C CA . SER B 1 85 ? -5.431 1.362 22.467 1.00 40.17 85 SER B CA 1
ATOM 3262 C C . SER B 1 85 ? -6.435 0.225 22.395 1.00 38.77 85 SER B C 1
ATOM 3263 O O . SER B 1 85 ? -6.563 -0.585 23.315 1.00 33.05 85 SER B O 1
ATOM 3271 N N . HIS B 1 86 ? -7.194 0.202 21.281 1.00 46.76 86 HIS B N 1
ATOM 3272 C CA . HIS B 1 86 ? -8.143 -0.862 20.990 1.00 50.85 86 HIS B CA 1
ATOM 3273 C C . HIS B 1 86 ? -9.248 -0.919 22.032 1.00 55.86 86 HIS B C 1
ATOM 3274 O O . HIS B 1 86 ? -9.845 -1.973 22.258 1.00 58.21 86 HIS B O 1
ATOM 3288 N N . GLY B 1 87 ? -9.543 0.217 22.658 1.00 57.26 87 GLY B N 1
ATOM 3289 C CA . GLY B 1 87 ? -10.633 0.277 23.621 1.00 58.17 87 GLY B CA 1
ATOM 3290 C C . GLY B 1 87 ? -10.465 -0.641 24.810 1.00 55.30 87 GLY B C 1
ATOM 3291 O O . GLY B 1 87 ? -11.460 -1.110 25.364 1.00 58.29 87 GLY B O 1
ATOM 3295 N N . MET B 1 88 ? -9.228 -0.923 25.210 1.00 50.43 88 MET B N 1
ATOM 3296 C CA . MET B 1 88 ? -8.955 -1.717 26.395 1.00 46.72 88 MET B CA 1
ATOM 3297 C C . MET B 1 88 ? -8.214 -0.860 27.421 1.00 44.88 88 MET B C 1
ATOM 3298 O O . MET B 1 88 ? -7.753 0.250 27.124 1.00 44.05 88 MET B O 1
ATOM 3312 N N . GLN B 1 89 ? -8.133 -1.376 28.646 1.00 43.37 89 GLN B N 1
ATOM 3313 C CA . GLN B 1 89 ? -7.376 -0.765 29.736 1.00 45.60 89 GLN B CA 1
ATOM 3314 C C . GLN B 1 89 ? -6.240 -1.711 30.070 1.00 37.16 89 GLN B C 1
ATOM 3315 O O . GLN B 1 89 ? -6.439 -2.735 30.746 1.00 35.28 89 GLN B O 1
ATOM 3329 N N . ARG B 1 90 ? -5.029 -1.361 29.635 1.00 33.39 90 ARG B N 1
ATOM 3330 C CA . ARG B 1 90 ? -3.876 -2.216 29.850 1.00 31.06 90 ARG B CA 1
ATOM 3331 C C . ARG B 1 90 ? -2.694 -1.374 30.296 1.00 29.71 90 ARG B C 1
ATOM 3332 O O . ARG B 1 90 ? -2.732 -0.144 30.317 1.00 30.42 90 ARG B O 1
ATOM 3353 N N . ILE B 1 91 ? -1.627 -2.066 30.695 1.00 29.04 91 ILE B N 1
ATOM 3354 C CA . ILE B 1 91 ? -0.369 -1.419 31.074 1.00 29.28 91 ILE B CA 1
ATOM 3355 C C . ILE B 1 91 ? 0.666 -1.908 30.069 1.00 27.19 91 ILE B C 1
ATOM 3356 O O . ILE B 1 91 ? 1.019 -3.104 30.054 1.00 27.16 91 ILE B O 1
ATOM 3372 N N . GLU B 1 92 ? 1.133 -1.001 29.223 1.00 25.91 92 GLU B N 1
ATOM 3373 C CA . GLU B 1 92 ? 2.204 -1.334 28.277 1.00 25.51 92 GLU B CA 1
ATOM 3374 C C . GLU B 1 92 ? 3.537 -1.429 29.021 1.00 24.83 92 GLU B C 1
ATOM 3375 O O . GLU B 1 92 ? 3.792 -0.723 29.993 1.00 24.37 92 GLU B O 1
ATOM 3387 N N . ILE B 1 93 ? 4.408 -2.329 28.531 1.00 24.11 93 ILE B N 1
ATOM 3388 C CA . ILE B 1 93 ? 5.742 -2.463 29.048 1.00 23.82 93 ILE B CA 1
ATOM 3389 C C . ILE B 1 93 ? 6.679 -2.179 27.889 1.00 22.52 93 ILE B C 1
ATOM 3390 O O . ILE B 1 93 ? 6.488 -2.651 26.766 1.00 22.52 93 ILE B O 1
ATOM 3406 N N . ARG B 1 94 ? 7.666 -1.328 28.150 1.00 21.92 94 ARG B N 1
ATOM 3407 C CA . ARG B 1 94 ? 8.681 -0.984 27.163 1.00 23.18 94 ARG B CA 1
ATOM 3408 C C . ARG B 1 94 ? 10.041 -1.220 27.797 1.00 21.95 94 ARG B C 1
ATOM 3409 O O . ARG B 1 94 ? 10.186 -1.224 29.039 1.00 22.19 94 ARG B O 1
ATOM 3430 N N . CYS B 1 95 ? 11.054 -1.413 26.937 1.00 24.72 95 CYS B N 1
ATOM 3431 C CA . CYS B 1 95 ? 12.402 -1.525 27.387 1.00 26.74 95 CYS B CA 1
ATOM 3432 C C . CYS B 1 95 ? 12.809 -0.256 28.156 1.00 26.96 95 CYS B C 1
ATOM 3433 O O . CYS B 1 95 ? 12.653 0.874 27.653 1.00 27.00 95 CYS B O 1
ATOM 3440 N N . GLY B 1 96 ? 13.278 -0.457 29.374 1.00 26.51 96 GLY B N 1
ATOM 3441 C CA . GLY B 1 96 ? 13.647 0.670 30.235 1.00 27.82 96 GLY B CA 1
ATOM 3442 C C . GLY B 1 96 ? 14.875 1.427 29.759 1.00 29.61 96 GLY B C 1
ATOM 3443 O O . GLY B 1 96 ? 15.097 2.559 30.211 1.00 32.32 96 GLY B O 1
ATOM 3447 N N . ASN B 1 97 ? 15.643 0.850 28.815 1.00 27.09 97 ASN B N 1
ATOM 3448 C CA . ASN B 1 97 ? 16.835 1.519 28.324 1.00 28.61 97 ASN B CA 1
ATOM 3449 C C . ASN B 1 97 ? 16.648 2.266 27.004 1.00 29.62 97 ASN B C 1
ATOM 3450 O O . ASN B 1 97 ? 17.232 3.327 26.820 1.00 32.04 97 ASN B O 1
ATOM 3461 N N . CYS B 1 98 ? 15.858 1.736 26.044 1.00 30.27 98 CYS B N 1
ATOM 3462 C CA . CYS B 1 98 ? 15.722 2.379 24.756 1.00 31.00 98 CYS B CA 1
ATOM 3463 C C . CYS B 1 98 ? 14.266 2.662 24.375 1.00 30.23 98 CYS B C 1
ATOM 3464 O O . CYS B 1 98 ? 14.036 3.251 23.328 1.00 32.01 98 CYS B O 1
ATOM 3471 N N . ASP B 1 99 ? 13.315 2.249 25.192 1.00 27.88 99 ASP B N 1
ATOM 3472 C CA . ASP B 1 99 ? 11.895 2.541 25.046 1.00 29.24 99 ASP B CA 1
ATOM 3473 C C . ASP B 1 99 ? 11.235 1.708 23.939 1.00 28.48 99 ASP B C 1
ATOM 3474 O O . ASP B 1 99 ? 10.085 1.992 23.521 1.00 27.84 99 ASP B O 1
ATOM 3483 N N . ALA B 1 100 ? 11.886 0.678 23.434 1.00 28.86 100 ALA B N 1
ATOM 3484 C CA . ALA B 1 100 ? 11.214 -0.248 22.525 1.00 27.10 100 ALA B CA 1
ATOM 3485 C C . ALA B 1 100 ? 9.969 -0.837 23.173 1.00 25.84 100 ALA B C 1
ATOM 3486 O O . ALA B 1 100 ? 9.955 -1.138 24.357 1.00 24.24 100 ALA B O 1
ATOM 3493 N N . HIS B 1 101 ? 8.911 -1.016 22.358 1.00 25.93 101 HIS B N 1
ATOM 3494 C CA . HIS B 1 101 ? 7.715 -1.662 22.851 1.00 25.53 101 HIS B CA 1
ATOM 3495 C C . HIS B 1 101 ? 7.971 -3.154 22.980 1.00 24.89 101 HIS B C 1
ATOM 3496 O O . HIS B 1 101 ? 8.483 -3.780 22.043 1.00 26.04 101 HIS B O 1
ATOM 3510 N N . LEU B 1 102 ? 7.545 -3.720 24.118 1.00 24.08 102 LEU B N 1
ATOM 3511 C CA . LEU B 1 102 ? 7.705 -5.130 24.416 1.00 23.79 102 LEU B CA 1
ATOM 3512 C C . LEU B 1 102 ? 6.376 -5.854 24.412 1.00 25.77 102 LEU B C 1
ATOM 3513 O O . LEU B 1 102 ? 6.291 -6.961 23.884 1.00 25.80 102 LEU B O 1
ATOM 3529 N N . GLY B 1 103 ? 5.376 -5.250 25.025 1.00 26.57 103 GLY B N 1
ATOM 3530 C CA . GLY B 1 103 ? 4.096 -5.916 25.247 1.00 25.49 103 GLY B CA 1
ATOM 3531 C C . GLY B 1 103 ? 3.328 -5.269 26.372 1.00 24.21 103 GLY B C 1
ATOM 3532 O O . GLY B 1 103 ? 3.276 -4.032 26.446 1.00 23.49 103 GLY B O 1
ATOM 3536 N N . HIS B 1 104 ? 2.605 -6.075 27.183 1.00 23.80 104 HIS B N 1
ATOM 3537 C CA . HIS B 1 104 ? 1.832 -5.576 28.305 1.00 23.59 104 HIS B CA 1
ATOM 3538 C C . HIS B 1 104 ? 2.084 -6.448 29.519 1.00 25.23 104 HIS B C 1
ATOM 3539 O O . HIS B 1 104 ? 2.533 -7.592 29.409 1.00 26.49 104 HIS B O 1
ATOM 3554 N N . VAL B 1 105 ? 1.759 -5.913 30.705 1.00 25.65 105 VAL B N 1
ATOM 3555 C CA . VAL B 1 105 ? 1.828 -6.681 31.942 1.00 27.34 105 VAL B CA 1
ATOM 3556 C C . VAL B 1 105 ? 0.427 -6.812 32.522 1.00 28.31 105 VAL B C 1
ATOM 3557 O O . VAL B 1 105 ? -0.319 -5.815 32.641 1.00 26.96 105 VAL B O 1
ATOM 3570 N N . PHE B 1 106 ? 0.097 -8.005 32.963 1.00 30.63 106 PHE B N 1
ATOM 3571 C CA . PHE B 1 106 ? -1.231 -8.297 33.519 1.00 32.83 106 PHE B CA 1
ATOM 3572 C C . PHE B 1 106 ? -1.129 -8.868 34.926 1.00 34.80 106 PHE B C 1
ATOM 3573 O O . PHE B 1 106 ? -0.163 -9.547 35.253 1.00 34.49 106 PHE B O 1
ATOM 3590 N N . PRO B 1 107 ? -2.128 -8.616 35.789 1.00 38.42 107 PRO B N 1
ATOM 3591 C CA . PRO B 1 107 ? -2.063 -9.127 37.171 1.00 41.59 107 PRO B CA 1
ATOM 3592 C C . PRO B 1 107 ? -2.622 -10.526 37.343 1.00 43.76 107 PRO B C 1
ATOM 3593 O O . PRO B 1 107 ? -3.060 -10.886 38.440 1.00 46.95 107 PRO B O 1
ATOM 3604 N N . ASP B 1 108 ? -2.609 -11.332 36.284 1.00 42.39 108 ASP B N 1
ATOM 3605 C CA . ASP B 1 108 ? -3.129 -12.701 36.326 1.00 44.61 108 ASP B CA 1
ATOM 3606 C C . ASP B 1 108 ? -1.998 -13.739 36.262 1.00 41.93 108 ASP B C 1
ATOM 3607 O O . ASP B 1 108 ? -2.191 -14.865 35.772 1.00 41.87 108 ASP B O 1
ATOM 3616 N N . GLY B 1 109 ? -0.818 -13.378 36.757 1.00 39.58 109 GLY B N 1
ATOM 3617 C CA . GLY B 1 109 ? 0.331 -14.245 36.642 1.00 36.23 109 GLY B CA 1
ATOM 3618 C C . GLY B 1 109 ? 0.505 -15.153 37.842 1.00 35.63 109 GLY B C 1
ATOM 3619 O O . GLY B 1 109 ? -0.278 -15.143 38.771 1.00 35.62 109 GLY B O 1
ATOM 3623 N N . PRO B 1 110 ? 1.559 -15.954 37.824 1.00 35.10 110 PRO B N 1
ATOM 3624 C CA . PRO B 1 110 ? 1.820 -16.894 38.912 1.00 38.39 110 PRO B CA 1
ATOM 3625 C C . PRO B 1 110 ? 2.664 -16.276 40.027 1.00 41.24 110 PRO B C 1
ATOM 3626 O O . PRO B 1 110 ? 3.260 -15.220 39.886 1.00 41.17 110 PRO B O 1
ATOM 3637 N N . GLN B 1 111 ? 2.704 -16.999 41.156 1.00 44.81 111 GLN B N 1
ATOM 3638 C CA . GLN B 1 111 ? 3.674 -16.689 42.202 1.00 47.97 111 GLN B CA 1
ATOM 3639 C C . GLN B 1 111 ? 5.088 -16.863 41.659 1.00 47.97 111 GLN B C 1
ATOM 3640 O O . GLN B 1 111 ? 5.306 -17.624 40.718 1.00 46.96 111 GLN B O 1
ATOM 3654 N N . PRO B 1 112 ? 6.086 -16.178 42.254 1.00 50.35 112 PRO B N 1
ATOM 3655 C CA . PRO B 1 112 ? 6.017 -15.343 43.449 1.00 51.55 112 PRO B CA 1
ATOM 3656 C C . PRO B 1 112 ? 5.482 -13.928 43.258 1.00 48.97 112 PRO B C 1
ATOM 3657 O O . PRO B 1 112 ? 5.313 -13.228 44.258 1.00 49.60 112 PRO B O 1
ATOM 3668 N N . THR B 1 113 ? 5.210 -13.517 42.026 1.00 45.66 113 THR B N 1
ATOM 3669 C CA . THR B 1 113 ? 4.881 -12.122 41.736 1.00 42.47 113 THR B CA 1
ATOM 3670 C C . THR B 1 113 ? 3.410 -11.872 41.441 1.00 39.01 113 THR B C 1
ATOM 3671 O O . THR B 1 113 ? 2.957 -10.758 41.644 1.00 37.44 113 THR B O 1
ATOM 3682 N N . GLY B 1 114 ? 2.656 -12.876 40.943 1.00 36.67 114 GLY B N 1
ATOM 3683 C CA . GLY B 1 114 ? 1.325 -12.625 40.482 1.00 36.25 114 GLY B CA 1
ATOM 3684 C C . GLY B 1 114 ? 1.214 -11.811 39.205 1.00 35.1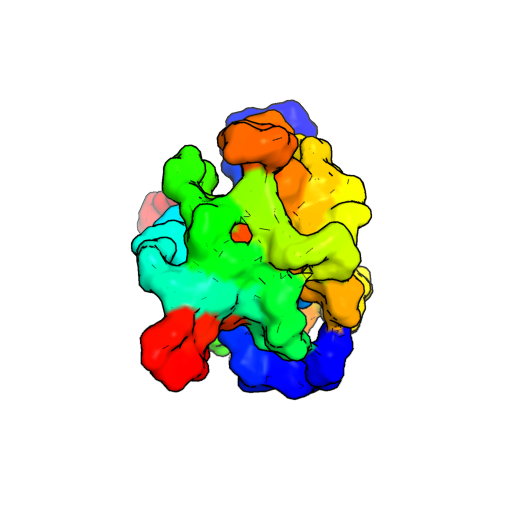6 114 GLY B C 1
ATOM 3685 O O . GLY B 1 114 ? 0.086 -11.437 38.834 1.00 35.62 114 GLY B O 1
ATOM 3689 N N . GLU B 1 115 ? 2.339 -11.529 38.518 1.00 35.23 115 GLU B N 1
ATOM 3690 C CA . GLU B 1 115 ? 2.380 -10.709 37.335 1.00 38.47 115 GLU B CA 1
ATOM 3691 C C . GLU B 1 115 ? 2.675 -11.551 36.091 1.00 30.77 115 GLU B C 1
ATOM 3692 O O . GLU B 1 115 ? 3.510 -12.460 36.125 1.00 28.39 115 GLU B O 1
ATOM 3704 N N . ARG B 1 116 ? 1.988 -11.269 35.017 1.00 29.43 116 ARG B N 1
ATOM 3705 C CA . ARG B 1 116 ? 2.228 -11.889 33.721 1.00 28.58 116 ARG B CA 1
ATOM 3706 C C . ARG B 1 116 ? 2.809 -10.836 32.778 1.00 27.80 116 ARG B C 1
ATOM 3707 O O . ARG B 1 116 ? 2.077 -9.956 32.270 1.00 28.23 116 ARG B O 1
ATOM 3728 N N . TYR B 1 117 ? 4.105 -10.931 32.508 1.00 27.55 117 TYR B N 1
ATOM 3729 C CA . TYR B 1 117 ? 4.706 -10.061 31.506 1.00 26.78 117 TYR B CA 1
ATOM 3730 C C . TYR B 1 117 ? 4.528 -10.698 30.093 1.00 26.01 117 TYR B C 1
ATOM 3731 O O . TYR B 1 117 ? 5.196 -11.732 29.859 1.00 28.06 117 TYR B O 1
ATOM 3769 N N . VAL B 1 119 ? 5.106 -10.686 26.459 1.00 32.07 119 VAL B N 1
ATOM 3770 C CA . VAL B 1 119 ? 6.148 -10.073 25.566 1.00 30.16 119 VAL B CA 1
ATOM 3771 C C . VAL B 1 119 ? 6.173 -10.673 24.153 1.00 26.51 119 VAL B C 1
ATOM 3772 O O . VAL B 1 119 ? 6.209 -11.903 23.991 1.00 26.17 119 VAL B O 1
ATOM 3785 N N . ASN B 1 120 ? 6.145 -9.803 23.146 1.00 23.44 120 ASN B N 1
ATOM 3786 C CA . ASN B 1 120 ? 6.256 -10.225 21.756 1.00 23.83 120 ASN B CA 1
ATOM 3787 C C . ASN B 1 120 ? 7.608 -10.854 21.559 1.00 24.08 120 ASN B C 1
ATOM 3788 O O . ASN B 1 120 ? 8.658 -10.298 21.946 1.00 24.06 120 ASN B O 1
ATOM 3799 N N . SER B 1 121 ? 7.615 -12.025 20.963 1.00 24.77 121 SER B N 1
ATOM 3800 C CA . SER B 1 121 ? 8.920 -12.595 20.549 1.00 26.96 121 SER B CA 1
ATOM 3801 C C . SER B 1 121 ? 9.712 -11.624 19.720 1.00 27.80 121 SER B C 1
ATOM 3802 O O . SER B 1 121 ? 10.963 -11.510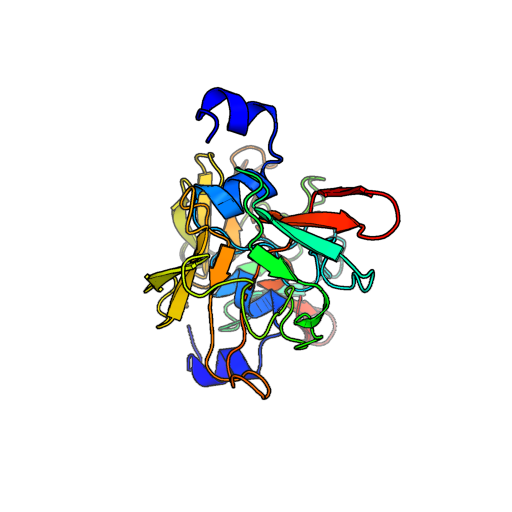 19.877 1.00 28.10 121 SER B O 1
ATOM 3810 N N . ALA B 1 122 ? 9.031 -10.861 18.853 1.00 27.78 122 ALA B N 1
ATOM 3811 C CA . ALA B 1 122 ? 9.711 -9.952 17.925 1.00 28.80 122 ALA B CA 1
ATOM 3812 C C . ALA B 1 122 ? 10.470 -8.830 18.617 1.00 28.05 122 ALA B C 1
ATOM 3813 O O . ALA B 1 122 ? 11.252 -8.162 17.945 1.00 29.48 122 ALA B O 1
ATOM 3820 N N . SER B 1 123 ? 10.259 -8.634 19.914 1.00 27.29 123 SER B N 1
ATOM 3821 C CA . SER B 1 123 ? 10.964 -7.591 20.673 1.00 27.43 123 SER B CA 1
ATOM 3822 C C . SER B 1 123 ? 12.197 -8.114 21.404 1.00 27.80 123 SER B C 1
ATOM 3823 O O . SER B 1 123 ? 12.948 -7.308 22.005 1.00 28.03 123 SER B O 1
ATOM 3831 N N . LEU B 1 124 ? 12.491 -9.415 21.301 1.00 27.57 124 LEU B N 1
ATOM 3832 C CA . LEU B 1 124 ? 13.536 -10.034 22.091 1.00 28.28 124 LEU B CA 1
ATOM 3833 C C . LEU B 1 124 ? 14.617 -10.675 21.234 1.00 28.36 124 LEU B C 1
ATOM 3834 O O . LEU B 1 124 ? 14.372 -11.099 20.098 1.00 28.79 124 LEU B O 1
ATOM 3850 N N . ARG B 1 125 ? 15.835 -10.694 21.787 1.00 26.68 125 ARG B N 1
ATOM 3851 C CA . ARG B 1 125 ? 16.916 -11.537 21.311 1.00 29.24 125 ARG B CA 1
ATOM 3852 C C . ARG B 1 125 ? 17.303 -12.434 22.471 1.00 31.41 125 ARG B C 1
ATOM 3853 O O . ARG B 1 125 ? 17.756 -11.940 23.511 1.00 32.78 125 ARG B O 1
ATOM 3874 N N . PHE B 1 126 ? 17.183 -13.752 22.288 1.00 32.27 126 PHE B N 1
ATOM 3875 C CA . PHE B 1 126 ? 17.585 -14.710 23.307 1.00 31.48 126 PHE B CA 1
ATOM 3876 C C . PHE B 1 126 ? 19.056 -15.080 23.151 1.00 33.55 126 PHE B C 1
ATOM 3877 O O . PHE B 1 126 ? 19.508 -15.386 22.050 1.00 34.55 126 PHE B O 1
ATOM 3894 N N . THR B 1 127 ? 19.787 -15.057 24.254 1.00 33.74 127 THR B N 1
ATOM 3895 C CA . THR B 1 127 ? 21.196 -15.432 24.277 1.00 36.77 127 THR B CA 1
ATOM 3896 C C . THR B 1 127 ? 21.354 -16.682 25.121 1.00 38.42 127 THR B C 1
ATOM 3897 O O . THR B 1 127 ? 21.057 -16.667 26.327 1.00 36.46 127 THR B O 1
ATOM 3908 N N . ASP B 1 128 ? 21.888 -17.759 24.511 1.00 41.71 128 ASP B N 1
ATOM 3909 C CA . ASP B 1 128 ? 21.994 -19.031 25.188 1.00 44.74 128 ASP B CA 1
ATOM 3910 C C . ASP B 1 128 ? 23.094 -18.972 26.239 1.00 43.25 128 ASP B C 1
ATOM 3911 O O . ASP B 1 128 ? 24.224 -18.589 25.933 1.00 42.35 128 ASP B O 1
ATOM 3920 N N . GLY B 1 129 ? 22.750 -19.350 27.473 1.00 45.23 129 GLY B N 1
ATOM 3921 C CA . GLY B 1 129 ? 23.693 -19.267 28.574 1.00 48.39 129 GLY B CA 1
ATOM 3922 C C . GLY B 1 129 ? 24.824 -20.261 28.503 1.00 51.87 129 GLY B C 1
ATOM 3923 O O . GLY B 1 129 ? 25.851 -20.043 29.142 1.00 55.87 129 GLY B O 1
ATOM 3927 N N . GLU B 1 130 ? 24.656 -21.335 27.737 1.00 48.74 130 GLU B N 1
ATOM 3928 C CA . GLU B 1 130 ? 25.676 -22.384 27.674 1.00 51.69 130 GLU B CA 1
ATOM 3929 C C . GLU B 1 130 ? 26.667 -22.185 26.539 1.00 52.11 130 GLU B C 1
ATOM 3930 O O . GLU B 1 130 ? 27.830 -22.584 26.669 1.00 53.20 130 GLU B O 1
ATOM 3942 N N . ASN B 1 131 ? 26.243 -21.624 25.414 1.00 52.51 131 ASN B N 1
ATOM 3943 C CA . ASN B 1 131 ? 27.114 -21.475 24.260 1.00 54.35 131 ASN B CA 1
ATOM 3944 C C . ASN B 1 131 ? 27.060 -20.094 23.613 1.00 51.46 131 ASN B C 1
ATOM 3945 O O . ASN B 1 131 ? 27.689 -19.904 22.568 1.00 48.99 131 ASN B O 1
ATOM 3956 N N . GLY B 1 132 ? 26.321 -19.141 24.185 1.00 52.47 132 GLY B N 1
ATOM 3957 C CA . GLY B 1 132 ? 26.290 -17.794 23.657 1.00 52.53 132 GLY B CA 1
ATOM 3958 C C . GLY B 1 132 ? 25.569 -17.636 22.337 1.00 51.48 132 GLY B C 1
ATOM 3959 O O . GLY B 1 132 ? 25.541 -16.523 21.795 1.00 52.57 132 GLY B O 1
ATOM 3963 N N . GLU B 1 133 ? 24.980 -18.700 21.795 1.00 46.77 133 GLU B N 1
ATOM 3964 C CA . GLU B 1 133 ? 24.230 -18.578 20.551 1.00 45.03 133 GLU B CA 1
ATOM 3965 C C . GLU B 1 133 ? 23.034 -17.655 20.760 1.00 41.37 133 GLU B C 1
ATOM 3966 O O . GLU B 1 133 ? 22.383 -17.695 21.805 1.00 39.99 133 GLU B O 1
ATOM 3978 N N . GLU B 1 134 ? 22.768 -16.824 19.755 1.00 44.07 134 GLU B N 1
ATOM 3979 C CA . GLU B 1 134 ? 21.713 -15.823 19.833 1.00 46.55 134 GLU B CA 1
ATOM 3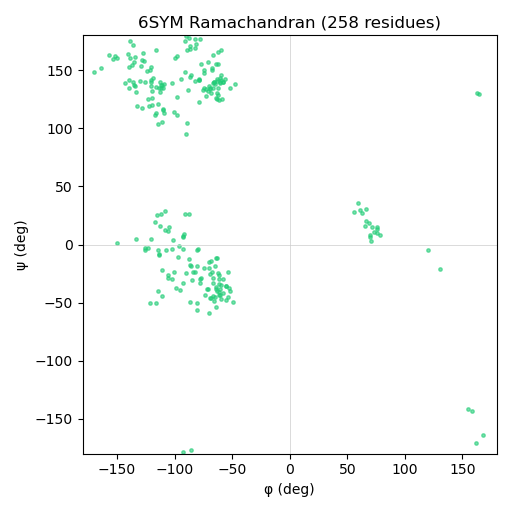980 C C . GLU B 1 134 ? 20.595 -16.153 18.854 1.00 44.03 134 GLU B C 1
ATOM 3981 O O . GLU B 1 134 ? 20.836 -16.574 17.722 1.00 43.94 134 GLU B O 1
ATOM 3993 N N . ILE B 1 135 ? 19.355 -15.945 19.292 1.00 41.96 135 ILE B N 1
ATOM 3994 C CA . ILE B 1 135 ? 18.170 -16.176 18.482 1.00 39.73 135 ILE B CA 1
ATOM 3995 C C . ILE B 1 135 ? 17.410 -14.857 18.418 1.00 34.92 135 ILE B C 1
ATOM 3996 O O . ILE B 1 135 ? 16.998 -14.354 19.444 1.00 32.23 135 ILE B O 1
ATOM 4012 N N . ASN B 1 136 ? 17.235 -14.319 17.207 1.00 35.18 136 ASN B N 1
ATOM 4013 C CA . ASN B 1 136 ? 16.393 -13.145 17.012 1.00 36.14 136 ASN B CA 1
ATOM 4014 C C . ASN B 1 136 ? 14.940 -13.594 17.018 1.00 34.64 136 ASN B C 1
ATOM 4015 O O . ASN B 1 136 ? 14.553 -14.437 16.193 1.00 36.62 136 ASN B O 1
ATOM 4026 N N . GLY B 1 137 ? 14.155 -13.031 17.925 1.00 32.69 137 GLY B N 1
ATOM 4027 C CA . GLY B 1 137 ? 12.780 -13.420 18.142 1.00 35.18 137 GLY B CA 1
ATOM 4028 C C . GLY B 1 137 ? 11.852 -12.969 17.024 1.00 40.78 137 GLY B C 1
ATOM 4029 O O . GLY B 1 137 ? 10.646 -13.304 17.042 1.00 42.46 137 GLY B O 1
#

Organism: Escherichia coli (strain K12) (NCBI:txid83333)

Foldseek 3Di:
DPDDPVVCVVPADPVLCCVFPVVDADFFQPAPCLPDQFFFFKAFPPPRHTWATSVQWDNPVPRATKGLGTPDPQQWDWDFDCPPVDTFIWIAGNPPRTTFGGKDQCDDPDRSIIDGGQSRIWTQGPVPRDIDRD/DDDPVVCVVPADPVLCCVFPVVDADDFQPFPCLPPQFFFFKAFPPPRHTWATSVQWDNPVPRATKGQGTPDPQQWDWDFDCPPNDTFIWIAGNPPRTTFGTKDQCDDPPRSIIDGGLSRIWTAHPPPRDIDRD

Solvent-accessible surface area: 12816 Å² total

InterPro domains:
  IPR002579 Peptide methionine sulphoxide reductase MrsB domain [MF_01400] (3-129)
  IPR002579 Peptide methionine sulphoxide reductase MrsB domain [PF01641] (14-127)
  IPR002579 Peptide methionine sulphoxide reductase MrsB domain [PS51790] (7-129)
  IPR002579 Peptide methionine sulphoxide reductase MrsB domain [TIGR00357] (4-136)
  IPR011057 Mss4-like superfamily [SSF51316] (5-133)
  IPR028427 Peptide methionine sulfoxide reductase MsrB [PTHR10173] (3-133)

Radius of gyration: 20.23 Å; Cα contacts (8 Å, |Δi|>4): 621; chains: 2; bounding box: 54×32×57 Å

Secondary structure (DSSP, 8-state):
--S-HHHHHHHS-HHHHHHHHH---PPTT--TTTT--SSEEEEETTT--EEEEGGGEE--SSSS-EES--SSGGGEEEEEE-GGG--EEEEEETTT--EEEEEBS---TTTT-B---GGGEEEEETTT--EEE-/---HHHHHHHS-HHHHHHHHS---PPTT--TTTT---SEEEEETTT--EEEEGGGB---SSSS--BS--SSGGGEEEEEE-GGG--EEEEEETTT--EEEE-BS---TTTT-B---GGGEEEEETTT--EEE-

Sequence (267 aa):
NKPSAEELKKNLSEMQFYVTQNHHGTEPPFTGRLLHNKRDGVYHCLICDAPLFHSQQTKYDSGCGWPSFYEPVSEESIRYIKDLSHGMQRIEIRCGNCDAHLGHVFPDGPQQPTGERYVNSASLRFTDGENGEEINGKPSAEELKKNLSEMQFYVTQNHGTEPPFTGRLLHNKRDGVYHCLICDAPLFHSQTKYDSGCGWPSFYEPVSEESIRYIKDLSHGMQRIEIRCGNCDAHLGHVFPDGPQPTGERYVNSASLRFTDGENGEEING